Protein AF-A0A7C2LK91-F1 (afdb_monomer)

Foldseek 3Di:
DPVVVVVVVVVVVVVVVVVVVVVVVVVCVVVVVVVVPDPDPPPPPQVQFWEKEAEAEVVFQWFKDKQNHTDGTPRDIDTDGAAWIWIWTGDDLQWDIDIDIDRDGTHHYDYYYYYTQGELVNLQVVLVVCVVVVVLVSSLVSLVSSCVHHDDHDLCSLLSNLLSCLVVLVLVSNLVSLVSSCVVPVLFLLSLLSNLVSCVVVVVLVSSLVSLLSSCCQQPVCLVVLLVDDDDDPVNLVVLVVVCVVPNDLSSLSNNLSNCVVVVVSVSNSVSSNVSSVQWDDPSVDRDCHNVNTDRVRPD

pLDDT: mean 86.95, std 16.39, range [35.78, 98.75]

Radius of gyration: 37.91 Å; Cα contacts (8 Å, |Δi|>4): 448; chains: 1; bounding box: 65×63×119 Å

Structure (mmCIF, N/CA/C/O backbone):
data_AF-A0A7C2LK91-F1
#
_entry.id   AF-A0A7C2LK91-F1
#
loop_
_atom_site.group_PDB
_atom_site.id
_atom_site.type_symbol
_atom_site.label_atom_id
_atom_site.label_alt_id
_atom_site.label_comp_id
_atom_site.label_asym_id
_atom_site.label_entity_id
_atom_site.label_seq_id
_atom_site.pdbx_PDB_ins_code
_atom_site.Cartn_x
_atom_site.Cartn_y
_atom_site.Cartn_z
_atom_site.occupancy
_atom_site.B_iso_or_equiv
_atom_site.auth_seq_id
_atom_site.auth_comp_id
_atom_site.auth_asym_id
_atom_site.auth_atom_id
_atom_site.pdbx_PDB_model_num
ATOM 1 N N . MET A 1 1 ? -10.308 -50.146 -77.799 1.00 57.53 1 MET A N 1
ATOM 2 C CA . MET A 1 1 ? -9.509 -49.894 -76.572 1.00 57.53 1 MET A CA 1
ATOM 3 C C . MET A 1 1 ? -8.117 -49.264 -76.806 1.00 57.53 1 MET A C 1
ATOM 5 O O . MET A 1 1 ? -7.581 -48.675 -75.880 1.00 57.53 1 MET A O 1
ATOM 9 N N . ILE A 1 2 ? -7.531 -49.306 -78.017 1.00 53.62 2 ILE A N 1
ATOM 10 C CA . ILE A 1 2 ? -6.141 -48.847 -78.281 1.00 53.62 2 ILE A CA 1
ATOM 11 C C . ILE A 1 2 ? -6.015 -47.316 -78.503 1.00 53.62 2 ILE A C 1
ATOM 13 O O . ILE A 1 2 ? -5.003 -46.717 -78.146 1.00 53.62 2 ILE A O 1
ATOM 17 N N . LYS A 1 3 ? -7.058 -46.640 -79.013 1.00 53.25 3 LYS A N 1
ATOM 18 C CA . LYS A 1 3 ? -7.041 -45.184 -79.289 1.00 53.25 3 LYS A CA 1
ATOM 19 C C . LYS A 1 3 ? -6.924 -44.299 -78.032 1.00 53.25 3 LYS A C 1
ATOM 21 O O . LYS A 1 3 ? -6.302 -43.243 -78.110 1.00 53.25 3 LYS A O 1
ATOM 26 N N . ASN A 1 4 ? -7.461 -44.730 -76.885 1.00 56.00 4 ASN A N 1
ATOM 27 C CA . ASN A 1 4 ? -7.441 -43.934 -75.646 1.00 56.00 4 ASN A CA 1
ATOM 28 C C . ASN A 1 4 ? -6.066 -43.953 -74.954 1.00 56.00 4 ASN A C 1
ATOM 30 O O . ASN A 1 4 ? -5.572 -42.903 -74.549 1.00 56.00 4 ASN A O 1
ATOM 34 N N . LYS A 1 5 ? -5.374 -45.104 -74.960 1.00 56.16 5 LYS A N 1
ATOM 35 C CA . LYS A 1 5 ? -3.998 -45.234 -74.438 1.00 56.16 5 LYS A CA 1
ATOM 36 C C . LYS A 1 5 ? -2.991 -44.335 -75.166 1.00 56.16 5 LYS A C 1
ATOM 38 O O . LYS A 1 5 ? -2.071 -43.818 -74.542 1.00 56.16 5 LYS A O 1
ATOM 43 N N . ASN A 1 6 ? -3.164 -44.102 -76.470 1.00 58.62 6 ASN A N 1
ATOM 44 C CA . ASN A 1 6 ? -2.287 -43.201 -77.232 1.00 58.62 6 ASN A CA 1
ATOM 45 C C . ASN A 1 6 ? -2.530 -41.715 -76.927 1.00 58.62 6 ASN A C 1
ATOM 47 O O . ASN A 1 6 ? -1.597 -40.917 -77.013 1.00 58.62 6 ASN A O 1
ATOM 51 N N . LYS A 1 7 ? -3.759 -41.333 -76.560 1.00 65.38 7 LYS A N 1
ATOM 52 C CA . LYS A 1 7 ? -4.082 -39.962 -76.144 1.00 65.38 7 LYS A CA 1
ATOM 53 C C . LYS A 1 7 ? -3.525 -39.680 -74.747 1.00 65.38 7 LYS A C 1
ATOM 55 O O . LYS A 1 7 ? -2.856 -38.668 -74.569 1.00 65.38 7 LYS A O 1
ATOM 60 N N . GLU A 1 8 ? -3.691 -40.612 -73.810 1.00 62.69 8 GLU A N 1
ATOM 61 C CA . GLU A 1 8 ? -3.095 -40.536 -72.468 1.00 62.69 8 GLU A CA 1
ATOM 62 C C . GLU A 1 8 ? -1.564 -40.521 -72.515 1.00 62.69 8 GLU A C 1
ATOM 64 O O . GLU A 1 8 ? -0.949 -39.657 -71.898 1.00 62.69 8 GLU A O 1
ATOM 69 N N . ARG A 1 9 ? -0.929 -41.375 -73.332 1.00 66.50 9 ARG A N 1
ATOM 70 C CA . ARG A 1 9 ? 0.532 -41.343 -73.529 1.00 66.50 9 ARG A CA 1
ATOM 71 C C . ARG A 1 9 ? 1.030 -40.004 -74.069 1.00 66.50 9 ARG A C 1
ATOM 73 O O . ARG A 1 9 ? 2.070 -39.535 -73.626 1.00 66.50 9 ARG A O 1
ATOM 80 N N . LYS A 1 10 ? 0.296 -39.356 -74.981 1.00 67.50 10 LYS A N 1
ATOM 81 C CA . LYS A 1 10 ? 0.652 -38.018 -75.488 1.00 67.50 10 LYS A CA 1
ATOM 82 C C . LYS A 1 10 ? 0.502 -36.924 -74.426 1.00 67.50 10 LYS A C 1
ATOM 84 O O . LYS A 1 10 ? 1.293 -35.986 -74.427 1.00 67.50 10 LYS A O 1
ATOM 89 N N . VAL A 1 11 ? -0.481 -37.035 -73.531 1.00 70.25 11 VAL A N 1
ATOM 90 C CA . VAL A 1 11 ? -0.670 -36.094 -72.412 1.00 70.25 11 VAL A CA 1
ATOM 91 C C . VAL A 1 11 ? 0.422 -36.281 -71.358 1.00 70.25 11 VAL A C 1
ATOM 93 O O . VAL A 1 11 ? 1.047 -35.302 -70.964 1.00 70.25 11 VAL A O 1
ATOM 96 N N . ILE A 1 12 ? 0.725 -37.526 -70.983 1.00 72.12 12 ILE A N 1
ATOM 97 C CA . ILE A 1 12 ? 1.813 -37.862 -70.053 1.00 72.12 12 ILE A CA 1
ATOM 98 C C . ILE A 1 12 ? 3.165 -37.425 -70.629 1.00 72.12 12 ILE A C 1
ATOM 100 O O . ILE A 1 12 ? 3.972 -36.843 -69.915 1.00 72.12 12 ILE A O 1
ATOM 104 N N . PHE A 1 13 ? 3.396 -37.620 -71.930 1.00 75.00 13 PHE A N 1
ATOM 105 C CA . PHE A 1 13 ? 4.614 -37.157 -72.595 1.00 75.00 13 PHE A CA 1
ATOM 106 C C . PHE A 1 13 ? 4.739 -35.627 -72.567 1.00 75.00 13 PHE A C 1
ATOM 108 O O . PHE A 1 13 ? 5.800 -35.111 -72.239 1.00 75.00 13 PHE A O 1
ATOM 115 N N . LYS A 1 14 ? 3.654 -34.881 -72.829 1.00 73.06 14 LYS A N 1
ATOM 116 C CA . LYS A 1 14 ? 3.659 -33.412 -72.704 1.00 73.06 14 LYS A CA 1
ATOM 117 C C . LYS A 1 14 ? 3.901 -32.943 -71.266 1.00 73.06 14 LYS A C 1
ATOM 119 O O . LYS A 1 14 ? 4.621 -31.969 -71.075 1.00 73.06 14 LYS A O 1
ATOM 124 N N . LEU A 1 15 ? 3.341 -33.638 -70.273 1.00 71.56 15 LEU A N 1
ATOM 125 C CA . LEU A 1 15 ? 3.559 -33.339 -68.856 1.00 71.56 15 LEU A CA 1
ATOM 126 C C . LEU A 1 15 ? 5.017 -33.603 -68.447 1.00 71.56 15 LEU A C 1
ATOM 128 O O . LEU A 1 15 ? 5.627 -32.770 -67.789 1.00 71.56 15 LEU A O 1
ATOM 132 N N . LEU A 1 16 ? 5.599 -34.721 -68.890 1.00 74.44 16 LEU A N 1
ATOM 133 C CA . LEU A 1 16 ? 7.003 -35.059 -68.636 1.00 74.44 16 LEU A CA 1
ATOM 134 C C . LEU A 1 16 ? 7.959 -34.064 -69.296 1.00 74.44 16 LEU A C 1
ATOM 136 O O . LEU A 1 16 ? 8.918 -33.639 -68.664 1.00 74.44 16 LEU A O 1
ATOM 140 N N . VAL A 1 17 ? 7.670 -33.637 -70.528 1.00 73.81 17 VAL A N 1
ATOM 141 C CA . VAL A 1 17 ? 8.441 -32.588 -71.211 1.00 73.81 17 VAL A CA 1
ATOM 142 C C . VAL A 1 17 ? 8.345 -31.263 -70.447 1.00 73.81 17 VAL A C 1
ATOM 144 O O . VAL A 1 17 ? 9.356 -30.600 -70.248 1.00 73.81 17 VAL A O 1
ATOM 147 N N . PHE A 1 18 ? 7.162 -30.895 -69.950 1.00 71.94 18 PHE A N 1
ATOM 148 C CA . PHE A 1 18 ? 6.973 -29.679 -69.155 1.00 71.94 18 PHE A CA 1
ATOM 149 C C . PHE A 1 18 ? 7.737 -29.715 -67.819 1.00 71.94 18 PHE A C 1
ATOM 151 O O . PHE A 1 18 ? 8.438 -28.762 -67.484 1.00 71.94 18 PHE A O 1
ATOM 158 N N . VAL A 1 19 ? 7.678 -30.834 -67.090 1.00 73.50 19 VAL A N 1
ATOM 159 C CA . VAL A 1 19 ? 8.447 -31.035 -65.849 1.00 73.50 19 VAL A CA 1
ATOM 160 C C . VAL A 1 19 ? 9.953 -31.026 -66.125 1.00 73.50 19 VAL A C 1
ATOM 162 O O . VAL A 1 19 ? 10.707 -30.443 -65.352 1.00 73.50 19 VAL A O 1
ATOM 165 N N . PHE A 1 20 ? 10.393 -31.592 -67.251 1.00 78.25 20 PHE A N 1
ATOM 166 C CA . PHE A 1 20 ? 11.791 -31.568 -67.681 1.00 78.25 20 PHE A CA 1
ATOM 167 C C . PHE A 1 20 ? 12.291 -30.140 -67.954 1.00 78.25 20 PHE A C 1
ATOM 169 O O . PHE A 1 20 ? 13.386 -29.789 -67.523 1.00 78.25 20 PHE A O 1
ATOM 176 N N . PHE A 1 21 ? 11.475 -29.276 -68.570 1.00 72.19 21 PHE A N 1
ATOM 177 C CA . PHE A 1 21 ? 11.818 -27.859 -68.749 1.00 72.19 21 PHE A CA 1
ATOM 178 C C . PHE A 1 21 ? 11.860 -27.077 -67.428 1.00 72.19 21 PHE A C 1
ATOM 180 O O . PHE A 1 21 ? 12.731 -26.225 -67.270 1.00 72.19 21 PHE A O 1
ATOM 187 N N . ILE A 1 22 ? 10.987 -27.386 -66.461 1.00 71.75 22 ILE A N 1
ATOM 188 C CA . ILE A 1 22 ? 11.041 -26.794 -65.112 1.00 71.75 22 ILE A CA 1
ATOM 189 C C . ILE A 1 22 ? 12.315 -27.233 -64.383 1.00 71.75 22 ILE A C 1
ATOM 191 O O . ILE A 1 22 ? 12.997 -26.402 -63.790 1.00 71.75 22 ILE A O 1
ATOM 195 N N . LEU A 1 23 ? 12.677 -28.515 -64.466 1.00 70.56 23 LEU A N 1
ATOM 196 C CA . LEU A 1 23 ? 13.908 -29.038 -63.871 1.00 70.56 23 LEU A CA 1
ATOM 197 C C . LEU A 1 23 ? 15.152 -28.421 -64.512 1.00 70.56 23 LEU A C 1
ATOM 199 O O . LEU A 1 23 ? 16.053 -28.011 -63.790 1.00 70.56 23 LEU A O 1
ATOM 203 N N . ILE A 1 24 ? 15.184 -28.272 -65.840 1.00 68.31 24 ILE A N 1
ATOM 204 C CA . ILE A 1 24 ? 16.270 -27.565 -66.533 1.00 68.31 24 ILE A CA 1
ATOM 205 C C . ILE A 1 24 ? 16.318 -26.097 -66.115 1.00 68.31 24 ILE A C 1
ATOM 207 O O . ILE A 1 24 ? 17.406 -25.580 -65.901 1.00 68.31 24 ILE A O 1
ATOM 211 N N . TYR A 1 25 ? 15.178 -25.422 -65.967 1.00 68.44 25 TYR A N 1
ATOM 212 C CA . TYR A 1 25 ? 15.134 -24.036 -65.499 1.00 68.44 25 TYR A CA 1
ATOM 213 C C . TYR A 1 25 ? 15.680 -23.898 -64.068 1.00 68.44 25 TYR A C 1
ATOM 215 O O . TYR A 1 25 ? 16.497 -23.017 -63.809 1.00 68.44 25 TYR A O 1
ATOM 223 N N . PHE A 1 26 ? 15.313 -24.808 -63.160 1.00 64.00 26 PHE A N 1
ATOM 224 C CA . PHE A 1 26 ? 15.843 -24.840 -61.794 1.00 64.00 26 PHE A CA 1
ATOM 225 C C . PHE A 1 26 ? 17.333 -25.184 -61.753 1.00 64.00 26 PHE A C 1
ATOM 227 O O . PHE A 1 26 ? 18.084 -24.494 -61.073 1.00 64.00 26 PHE A O 1
ATOM 234 N N . ILE A 1 27 ? 17.787 -26.186 -62.512 1.00 66.81 27 ILE A N 1
ATOM 235 C CA . ILE A 1 27 ? 19.212 -26.531 -62.612 1.00 66.81 27 ILE A CA 1
ATOM 236 C C . ILE A 1 27 ? 19.983 -25.365 -63.225 1.00 66.81 27 ILE A C 1
ATOM 238 O O . ILE A 1 27 ? 21.048 -25.027 -62.729 1.00 66.81 27 ILE A O 1
ATOM 242 N N . LYS A 1 28 ? 19.443 -24.691 -64.247 1.00 60.50 28 LYS A N 1
ATOM 243 C CA . LYS A 1 28 ? 20.087 -23.521 -64.840 1.00 60.50 28 LYS A CA 1
ATOM 244 C C . LYS A 1 28 ? 20.163 -22.375 -63.840 1.00 60.50 28 LYS A C 1
ATOM 246 O O . LYS A 1 28 ? 21.226 -21.796 -63.763 1.00 60.50 28 LYS A O 1
ATOM 251 N N . ASN A 1 29 ? 19.131 -22.101 -63.036 1.00 55.12 29 ASN A N 1
ATOM 252 C CA . ASN A 1 29 ? 19.181 -21.078 -61.979 1.00 55.12 29 ASN A CA 1
ATOM 253 C C . ASN A 1 29 ? 20.144 -21.436 -60.833 1.00 55.12 29 ASN A C 1
ATOM 255 O O . ASN A 1 29 ? 20.839 -20.552 -60.347 1.00 55.12 29 ASN A O 1
ATOM 259 N N . VAL A 1 30 ? 20.229 -22.710 -60.436 1.00 62.22 30 VAL A N 1
ATOM 260 C CA . VAL A 1 30 ? 21.167 -23.196 -59.402 1.00 62.22 30 VAL A CA 1
ATOM 261 C C . VAL A 1 30 ? 22.614 -23.227 -59.917 1.00 62.22 30 VAL A C 1
ATOM 263 O O . VAL A 1 30 ? 23.555 -22.941 -59.184 1.00 62.22 30 VAL A O 1
ATOM 266 N N . VAL A 1 31 ? 22.820 -23.539 -61.198 1.00 49.22 31 VAL A N 1
ATOM 267 C CA . VAL A 1 31 ? 24.140 -23.491 -61.844 1.00 49.22 31 VAL A CA 1
ATOM 268 C C . VAL A 1 31 ? 24.531 -22.045 -62.172 1.00 49.22 31 VAL A C 1
ATOM 270 O O . VAL A 1 31 ? 25.691 -21.701 -61.990 1.00 49.22 31 VAL A O 1
ATOM 273 N N . TYR A 1 32 ? 23.593 -21.161 -62.539 1.00 43.19 32 TYR A N 1
ATOM 274 C CA . TYR A 1 32 ? 23.849 -19.717 -62.675 1.00 43.19 32 TYR A CA 1
ATOM 275 C C . TYR A 1 32 ? 24.194 -19.085 -61.324 1.00 43.19 32 TYR A C 1
ATOM 277 O O . TYR A 1 32 ? 25.085 -18.246 -61.271 1.00 43.19 32 TYR A O 1
ATOM 285 N N . SER A 1 33 ? 23.563 -19.511 -60.221 1.00 45.50 33 SER A N 1
ATOM 286 C CA . SER A 1 33 ? 23.971 -19.057 -58.884 1.00 45.50 33 SER A CA 1
ATOM 287 C C . SER A 1 33 ? 25.351 -19.577 -58.473 1.00 45.50 33 SER A C 1
ATOM 289 O O . SER A 1 33 ? 25.995 -18.954 -57.638 1.00 45.50 33 SER A O 1
ATOM 291 N N . ASN A 1 34 ? 25.821 -20.679 -59.073 1.00 47.12 34 ASN A N 1
ATOM 292 C CA . ASN A 1 34 ? 27.120 -21.285 -58.767 1.00 47.12 34 ASN A CA 1
ATOM 293 C C . ASN A 1 34 ? 28.246 -20.924 -59.758 1.00 47.12 34 ASN A C 1
ATOM 295 O O . ASN A 1 34 ? 29.402 -21.139 -59.420 1.00 47.12 34 ASN A O 1
ATOM 299 N N . GLN A 1 35 ? 27.949 -20.366 -60.939 1.00 40.88 35 GLN A N 1
ATOM 300 C CA . GLN A 1 35 ? 28.951 -19.924 -61.931 1.00 40.88 35 GLN A CA 1
ATOM 301 C C . GLN A 1 35 ? 29.132 -18.401 -62.016 1.00 40.88 35 GLN A C 1
ATOM 303 O O . GLN A 1 35 ? 30.015 -17.938 -62.726 1.00 40.88 35 GLN A O 1
ATOM 308 N N . VAL A 1 36 ? 28.360 -17.608 -61.268 1.00 42.06 36 VAL A N 1
ATOM 309 C CA . VAL A 1 36 ? 28.641 -16.165 -61.099 1.00 42.06 36 VAL A CA 1
ATOM 310 C C . VAL A 1 36 ? 29.754 -15.914 -60.058 1.00 42.06 36 VAL A C 1
ATOM 312 O O . VAL A 1 36 ? 30.175 -14.782 -59.847 1.00 42.06 36 VAL A O 1
ATOM 315 N N . ASN A 1 37 ? 30.319 -16.971 -59.471 1.00 46.16 37 ASN A N 1
ATOM 316 C CA . ASN A 1 37 ? 31.492 -16.891 -58.606 1.00 46.16 37 ASN A CA 1
ATOM 317 C C . ASN A 1 37 ? 32.760 -17.267 -59.383 1.00 46.16 37 ASN A C 1
ATOM 319 O O . ASN A 1 37 ? 33.210 -18.395 -59.232 1.00 46.16 37 ASN A O 1
ATOM 323 N N . GLU A 1 38 ? 33.324 -16.358 -60.190 1.00 48.91 38 GLU A N 1
ATOM 324 C CA . GLU A 1 38 ? 34.793 -16.335 -60.384 1.00 48.91 38 GLU A CA 1
ATOM 325 C C . GLU A 1 38 ? 35.391 -15.081 -61.046 1.00 48.91 38 GLU A C 1
ATOM 327 O O . GLU A 1 38 ? 36.589 -14.875 -60.909 1.00 48.91 38 GLU A O 1
ATOM 332 N N . GLU A 1 39 ? 34.627 -14.151 -61.626 1.00 42.84 39 GLU A N 1
ATOM 333 C CA . GLU A 1 39 ? 35.208 -12.879 -62.100 1.00 42.84 39 GLU A CA 1
ATOM 334 C C . GLU A 1 39 ? 34.344 -11.682 -61.703 1.00 42.84 39 GLU A C 1
ATOM 336 O O . GLU A 1 39 ? 33.467 -11.241 -62.440 1.00 42.84 39 GLU A O 1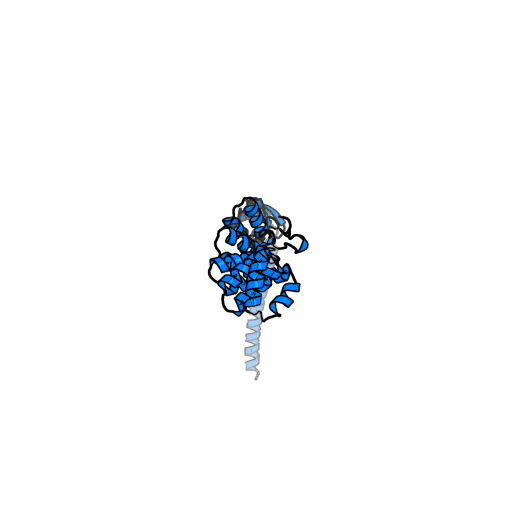
ATOM 341 N N . ASN A 1 40 ? 34.566 -11.226 -60.467 1.00 35.78 40 ASN A N 1
ATOM 342 C CA . ASN A 1 40 ? 34.551 -9.835 -59.999 1.00 35.78 40 ASN A CA 1
ATOM 343 C C . ASN A 1 40 ? 34.664 -9.870 -58.469 1.00 35.78 40 ASN A C 1
ATOM 345 O O . ASN A 1 40 ? 33.666 -9.824 -57.752 1.00 35.78 40 ASN A O 1
ATOM 349 N N . GLN A 1 41 ? 35.894 -9.941 -57.953 1.00 39.91 41 GLN A N 1
ATOM 350 C CA . GLN A 1 41 ? 36.176 -9.473 -56.595 1.00 39.91 41 GLN A CA 1
ATOM 351 C C . GLN A 1 41 ? 36.080 -7.938 -56.583 1.00 39.91 41 GLN A C 1
ATOM 353 O O . GLN A 1 41 ? 37.074 -7.235 -56.436 1.00 39.91 41 GLN A O 1
ATOM 358 N N . GLU A 1 42 ? 34.870 -7.401 -56.745 1.00 41.78 42 GLU A N 1
ATOM 359 C CA . GLU A 1 42 ? 34.542 -6.181 -56.022 1.00 41.78 42 GLU A CA 1
ATOM 360 C C . GLU A 1 42 ? 34.273 -6.625 -54.591 1.00 41.78 42 GLU A C 1
ATOM 362 O O . GLU A 1 42 ? 33.260 -7.257 -54.300 1.00 41.78 42 GLU A O 1
ATOM 367 N N . ASP A 1 43 ? 35.251 -6.357 -53.733 1.00 40.72 43 ASP A N 1
ATOM 368 C CA . ASP A 1 43 ? 35.168 -6.385 -52.280 1.00 40.72 43 ASP A CA 1
ATOM 369 C C . ASP A 1 43 ? 33.756 -5.971 -51.824 1.00 40.72 43 ASP A C 1
ATOM 371 O O . ASP A 1 43 ? 33.407 -4.783 -51.816 1.00 40.72 43 ASP A O 1
ATOM 375 N N . TYR A 1 44 ? 32.899 -6.960 -51.526 1.00 44.44 44 TYR A N 1
ATOM 376 C CA . TYR A 1 44 ? 31.556 -6.734 -51.001 1.00 44.44 44 TYR A CA 1
ATOM 377 C C . TYR A 1 44 ? 31.737 -6.293 -49.558 1.00 44.44 44 TYR A C 1
ATOM 379 O O . TYR A 1 44 ? 31.638 -7.063 -48.608 1.00 44.44 44 TYR A O 1
ATOM 387 N N . ASN A 1 45 ? 32.113 -5.030 -49.433 1.00 46.53 45 ASN A N 1
ATOM 388 C CA . ASN A 1 45 ? 32.458 -4.372 -48.201 1.00 46.53 45 ASN A CA 1
ATOM 389 C C . ASN A 1 45 ? 31.195 -4.409 -47.327 1.00 46.53 45 ASN A C 1
ATOM 391 O O . ASN A 1 45 ? 30.270 -3.618 -47.530 1.00 46.53 45 ASN A O 1
ATOM 395 N N . ASP A 1 46 ? 31.124 -5.361 -46.391 1.00 49.56 46 ASP A N 1
ATOM 396 C CA . ASP A 1 46 ? 30.000 -5.596 -45.464 1.00 49.56 46 ASP A CA 1
ATOM 397 C C . ASP A 1 46 ? 29.638 -4.322 -44.659 1.00 49.56 46 ASP A C 1
ATOM 399 O O . ASP A 1 46 ? 28.533 -4.164 -44.137 1.00 49.56 46 ASP A O 1
ATOM 403 N N . ASN A 1 47 ? 30.530 -3.327 -44.659 1.00 50.34 47 ASN A N 1
ATOM 404 C CA . ASN A 1 47 ? 30.294 -1.981 -44.145 1.00 50.34 47 ASN A CA 1
ATOM 405 C C . ASN A 1 47 ? 29.326 -1.117 -44.986 1.00 50.34 47 ASN A C 1
ATOM 407 O O . ASN A 1 47 ? 28.836 -0.107 -44.488 1.00 50.34 47 ASN A O 1
ATOM 411 N N . LYS A 1 48 ? 29.001 -1.457 -46.245 1.00 58.72 48 LYS A N 1
ATOM 412 C CA . LYS A 1 48 ? 28.242 -0.559 -47.152 1.00 58.72 48 LYS A CA 1
ATOM 413 C C . LYS A 1 48 ? 26.717 -0.753 -47.136 1.00 58.72 48 LYS A C 1
ATOM 415 O O . LYS A 1 48 ? 25.993 0.012 -47.783 1.00 58.72 48 LYS A O 1
ATOM 420 N N . LEU A 1 49 ? 26.215 -1.750 -46.402 1.00 82.75 49 LEU A N 1
ATOM 421 C CA . LEU A 1 49 ? 24.786 -2.091 -46.331 1.00 82.75 49 LEU A CA 1
ATOM 422 C C . LEU A 1 49 ? 24.212 -2.105 -44.909 1.00 82.75 49 LEU A C 1
ATOM 424 O O . LEU A 1 49 ? 23.101 -2.591 -44.721 1.00 82.75 49 LEU A O 1
ATOM 428 N N . LYS A 1 50 ? 24.907 -1.553 -43.909 1.00 91.94 50 LYS A N 1
ATOM 429 C CA . LYS A 1 50 ? 24.372 -1.499 -42.543 1.00 91.94 50 LYS A CA 1
ATOM 430 C C . LYS A 1 50 ? 23.116 -0.616 -42.457 1.00 91.94 50 LYS A C 1
ATOM 432 O O . LYS A 1 50 ? 22.944 0.351 -43.207 1.00 91.94 50 LYS A O 1
ATOM 437 N N . ALA A 1 51 ? 22.213 -0.983 -41.558 1.00 95.81 51 ALA A N 1
ATOM 438 C CA . ALA A 1 51 ? 21.132 -0.133 -41.079 1.00 95.81 51 ALA A CA 1
ATOM 439 C C . ALA A 1 51 ? 21.600 0.620 -39.827 1.00 95.81 51 ALA A C 1
ATOM 441 O O . ALA A 1 51 ? 22.505 0.171 -39.128 1.00 95.81 51 ALA A O 1
ATOM 442 N N . VAL A 1 52 ? 20.971 1.751 -39.519 1.00 97.56 52 VAL A N 1
ATOM 443 C CA . VAL A 1 52 ? 21.269 2.543 -38.321 1.00 97.56 52 VAL A CA 1
ATOM 444 C C . VAL A 1 52 ? 20.155 2.347 -37.302 1.00 97.56 52 VAL A C 1
ATOM 446 O O . VAL A 1 52 ? 18.987 2.599 -37.592 1.00 97.56 52 VAL A O 1
ATOM 449 N N . LEU A 1 53 ? 20.515 1.939 -36.093 1.00 98.19 53 LEU A N 1
ATOM 450 C CA . LEU A 1 53 ? 19.624 1.816 -34.948 1.00 98.19 53 LEU A CA 1
ATOM 451 C C . LEU A 1 53 ? 19.910 2.951 -33.964 1.00 98.19 53 LEU A C 1
ATOM 453 O O . LEU A 1 53 ? 21.040 3.108 -33.505 1.00 98.19 53 LEU A O 1
ATOM 457 N N . ILE A 1 54 ? 18.886 3.736 -33.638 1.00 98.56 54 ILE A N 1
ATOM 458 C CA . ILE A 1 54 ? 18.940 4.794 -32.631 1.00 98.56 54 ILE A CA 1
ATOM 459 C C . ILE A 1 54 ? 17.939 4.468 -31.531 1.00 98.56 54 ILE A C 1
ATOM 461 O O . ILE A 1 54 ? 16.751 4.294 -31.808 1.00 98.56 54 ILE A O 1
ATOM 465 N N . ILE A 1 55 ? 18.409 4.400 -30.290 1.00 98.62 55 ILE A N 1
ATOM 466 C CA . ILE A 1 55 ? 17.566 4.101 -29.133 1.00 98.62 55 ILE A CA 1
ATOM 467 C C . ILE A 1 55 ? 17.826 5.126 -28.036 1.00 98.62 55 ILE A C 1
ATOM 469 O O . ILE A 1 55 ? 18.943 5.232 -27.529 1.00 98.62 55 ILE A O 1
ATOM 473 N N . ASN A 1 56 ? 16.770 5.821 -27.626 1.00 98.50 56 ASN A N 1
ATOM 474 C CA . ASN A 1 56 ? 16.741 6.631 -26.415 1.00 98.50 56 ASN A CA 1
ATOM 475 C C . ASN A 1 56 ? 15.832 5.965 -25.388 1.00 98.50 56 ASN A C 1
ATOM 477 O O . ASN A 1 56 ? 14.830 5.343 -25.747 1.00 98.50 56 ASN A O 1
ATOM 481 N N . THR A 1 57 ? 16.155 6.113 -24.105 1.00 98.56 57 THR A N 1
ATOM 482 C CA . THR A 1 57 ? 15.327 5.551 -23.036 1.00 98.56 57 THR A CA 1
ATOM 483 C C . THR A 1 57 ? 15.117 6.502 -21.870 1.00 98.56 57 THR A C 1
ATOM 485 O O . THR A 1 57 ? 15.938 7.379 -21.597 1.00 98.56 57 THR A O 1
ATOM 488 N N . VAL A 1 58 ? 14.035 6.248 -21.136 1.00 97.38 58 VAL A N 1
ATOM 489 C CA . VAL A 1 58 ? 13.800 6.744 -19.779 1.00 97.38 58 VAL A CA 1
ATOM 490 C C . VAL A 1 58 ? 13.598 5.528 -18.859 1.00 97.38 58 VAL A C 1
ATOM 492 O O . VAL A 1 58 ? 12.616 4.805 -19.051 1.00 97.38 58 VAL A O 1
ATOM 495 N N . PRO A 1 59 ? 14.481 5.280 -17.870 1.00 97.12 59 PRO A N 1
ATOM 496 C CA . PRO A 1 59 ? 15.704 6.031 -17.548 1.00 97.12 59 PRO A CA 1
ATOM 497 C C . PRO A 1 59 ? 16.761 5.959 -18.664 1.00 97.12 59 PRO A C 1
ATOM 499 O O . PRO A 1 59 ? 16.729 5.057 -19.499 1.00 97.12 59 PRO A O 1
ATOM 502 N N . SER A 1 60 ? 17.696 6.910 -18.694 1.00 97.31 60 SER A N 1
ATOM 503 C CA . SER A 1 60 ? 18.854 6.860 -19.598 1.00 97.31 60 SER A CA 1
ATOM 504 C C . SER A 1 60 ? 19.870 5.805 -19.140 1.00 97.31 60 SER A C 1
ATOM 506 O O . SER A 1 60 ? 19.723 5.214 -18.071 1.00 97.31 60 SER A O 1
ATOM 508 N N . ASN A 1 61 ? 20.913 5.568 -19.941 1.00 97.94 61 ASN A N 1
ATOM 509 C CA . ASN A 1 61 ? 21.990 4.624 -19.639 1.00 97.94 61 ASN A CA 1
ATOM 510 C C . ASN A 1 61 ? 21.533 3.155 -19.524 1.00 97.94 61 ASN A C 1
ATOM 512 O O . ASN A 1 61 ? 22.115 2.372 -18.777 1.00 97.94 61 ASN A O 1
ATOM 516 N N . CYS A 1 62 ? 20.497 2.767 -20.271 1.00 98.38 62 CYS A N 1
ATOM 517 C CA . CYS A 1 62 ? 20.046 1.379 -20.359 1.00 98.38 62 CYS A CA 1
ATOM 518 C C . CYS A 1 62 ? 20.960 0.572 -21.277 1.00 98.38 62 CYS A C 1
ATOM 520 O O . CYS A 1 62 ? 21.277 1.020 -22.376 1.00 98.38 62 CYS A O 1
ATOM 522 N N . SER A 1 63 ? 21.319 -0.640 -20.869 1.00 98.69 63 SER A N 1
ATOM 523 C CA . SER A 1 63 ? 22.039 -1.598 -21.700 1.00 98.69 63 SER A CA 1
ATOM 524 C C . SER A 1 63 ? 21.167 -2.084 -22.856 1.00 98.69 63 SER A C 1
ATOM 526 O O . SER A 1 63 ? 20.038 -2.542 -22.656 1.00 98.69 63 SER A O 1
ATOM 528 N N . VAL A 1 64 ? 21.715 -2.026 -24.066 1.00 98.62 64 VAL A N 1
ATOM 529 C CA . VAL A 1 64 ? 21.084 -2.501 -25.297 1.00 98.62 64 VAL A CA 1
ATOM 530 C C . VAL A 1 64 ? 21.815 -3.735 -25.802 1.00 98.62 64 VAL A C 1
ATOM 532 O O . VAL A 1 64 ? 23.044 -3.766 -25.901 1.00 98.62 64 VAL A O 1
ATOM 535 N N . TYR A 1 65 ? 21.034 -4.746 -26.159 1.00 98.56 65 TYR A N 1
ATOM 536 C CA . TYR A 1 65 ? 21.506 -5.983 -26.754 1.00 98.56 65 TYR A CA 1
ATOM 537 C C . TYR A 1 65 ? 20.828 -6.186 -28.105 1.00 98.56 65 TYR A C 1
ATOM 539 O O . TYR A 1 65 ? 19.627 -5.945 -28.222 1.00 98.56 65 TYR A O 1
ATOM 547 N N . VAL A 1 66 ? 21.576 -6.671 -29.091 1.00 98.31 66 VAL A N 1
ATOM 548 C CA . VAL A 1 66 ? 21.061 -7.147 -30.381 1.00 98.31 66 VAL A CA 1
ATOM 549 C C . VAL A 1 66 ? 21.437 -8.613 -30.496 1.00 98.31 66 VAL A C 1
ATOM 551 O O . VAL A 1 66 ? 22.605 -8.960 -30.355 1.00 98.31 66 VAL A O 1
ATOM 554 N N . ASP A 1 67 ? 20.438 -9.476 -30.662 1.00 97.19 67 ASP A N 1
ATOM 555 C CA . ASP A 1 67 ? 20.608 -10.932 -30.740 1.00 97.19 67 ASP A CA 1
ATOM 556 C C . ASP A 1 67 ? 21.419 -11.492 -29.562 1.00 97.19 67 ASP A C 1
ATOM 558 O O . ASP A 1 67 ? 22.324 -12.308 -29.706 1.00 97.19 67 ASP A O 1
ATOM 562 N N . ASN A 1 68 ? 21.075 -11.011 -28.363 1.00 96.56 68 ASN A N 1
ATOM 563 C CA . ASN A 1 68 ? 21.719 -11.313 -27.080 1.00 96.56 68 ASN A CA 1
ATOM 564 C C . ASN A 1 68 ? 23.166 -10.812 -26.921 1.00 96.56 68 ASN A C 1
ATOM 566 O O . ASN A 1 68 ? 23.738 -10.985 -25.844 1.00 96.56 68 ASN A O 1
ATOM 570 N N . VAL A 1 69 ? 23.735 -10.128 -27.914 1.00 97.75 69 VAL A N 1
ATOM 571 C CA . VAL A 1 69 ? 25.053 -9.489 -27.822 1.00 97.75 69 VAL A CA 1
ATOM 572 C C . VAL A 1 69 ? 24.890 -8.060 -27.323 1.00 97.75 69 VAL A C 1
ATOM 574 O O . VAL A 1 69 ? 24.106 -7.293 -27.872 1.00 97.75 69 VAL A O 1
ATOM 577 N N . PHE A 1 70 ? 25.615 -7.692 -26.268 1.00 98.19 70 PHE A N 1
ATOM 578 C CA . PHE A 1 70 ? 25.635 -6.322 -25.754 1.00 98.19 70 PHE A CA 1
ATOM 579 C C . PHE A 1 70 ? 26.335 -5.389 -26.748 1.00 98.19 70 PHE A C 1
ATOM 581 O O . PHE A 1 70 ? 27.468 -5.662 -27.140 1.00 98.19 70 PHE A O 1
ATOM 588 N N . ILE A 1 71 ? 25.679 -4.290 -27.128 1.00 97.88 71 ILE A N 1
ATOM 589 C CA . ILE A 1 71 ? 26.204 -3.346 -28.131 1.00 97.88 71 ILE A CA 1
ATOM 590 C C . ILE A 1 71 ? 26.434 -1.927 -27.595 1.00 97.88 71 ILE A C 1
ATOM 592 O O . ILE A 1 71 ? 26.978 -1.089 -28.309 1.00 97.88 71 ILE A O 1
ATOM 596 N N . GLY A 1 72 ? 26.030 -1.641 -26.355 1.00 98.38 72 GLY A N 1
ATOM 597 C CA . GLY A 1 72 ? 26.239 -0.345 -25.709 1.00 98.38 72 GLY A CA 1
ATOM 598 C C . GLY A 1 72 ? 25.060 0.098 -24.849 1.00 98.38 72 GLY A C 1
ATOM 599 O O . GLY A 1 72 ? 24.120 -0.665 -24.614 1.00 98.38 72 GLY A O 1
ATOM 600 N N . ASN A 1 73 ? 25.104 1.350 -24.394 1.00 98.56 73 ASN A N 1
ATOM 601 C CA . ASN A 1 73 ? 24.081 1.940 -23.534 1.00 98.56 73 ASN A CA 1
ATOM 602 C C . ASN A 1 73 ? 23.341 3.078 -24.242 1.00 98.56 73 ASN A C 1
ATOM 604 O O . ASN A 1 73 ? 23.878 3.709 -25.149 1.00 98.56 73 ASN A O 1
ATOM 608 N N . THR A 1 74 ? 22.109 3.353 -23.820 1.00 98.12 74 THR A N 1
ATOM 609 C CA . THR A 1 74 ? 21.319 4.479 -24.327 1.00 98.12 74 THR A CA 1
ATOM 610 C C . THR A 1 74 ? 21.742 5.828 -23.717 1.00 98.12 74 THR A C 1
ATOM 612 O O . THR A 1 74 ? 22.101 5.878 -22.539 1.00 98.12 74 THR A O 1
ATOM 615 N N . PRO A 1 75 ? 21.618 6.958 -24.440 1.00 98.38 75 PRO A N 1
ATOM 616 C CA . PRO A 1 75 ? 21.289 7.074 -25.862 1.00 98.38 75 PRO A CA 1
ATOM 617 C C . PRO A 1 75 ? 22.294 6.344 -26.755 1.00 98.38 75 PRO A C 1
ATOM 619 O O . PRO A 1 75 ? 23.498 6.538 -26.630 1.00 98.38 75 PRO A O 1
ATOM 622 N N . LEU A 1 76 ? 21.789 5.502 -27.654 1.00 98.38 76 LEU A N 1
ATOM 623 C CA . LEU A 1 76 ? 22.600 4.650 -28.514 1.00 98.38 76 LEU A CA 1
ATOM 624 C C . LEU A 1 76 ? 22.367 5.028 -29.970 1.00 98.38 76 LEU A C 1
ATOM 626 O O . LEU A 1 76 ? 21.221 5.161 -30.393 1.00 98.38 76 LEU A O 1
ATOM 630 N N . ARG A 1 77 ? 23.448 5.118 -30.745 1.00 98.31 77 ARG A N 1
ATOM 631 C CA . ARG A 1 77 ? 23.427 5.083 -32.209 1.00 98.31 77 ARG A CA 1
ATOM 632 C C . ARG A 1 77 ? 24.415 4.017 -32.662 1.00 98.31 77 ARG A C 1
ATOM 634 O O . ARG A 1 77 ? 25.614 4.195 -32.481 1.00 98.31 77 ARG A O 1
ATOM 641 N N . ALA A 1 78 ? 23.912 2.934 -33.237 1.00 97.06 78 ALA A N 1
ATOM 642 C CA . ALA A 1 78 ? 24.714 1.796 -33.671 1.00 97.0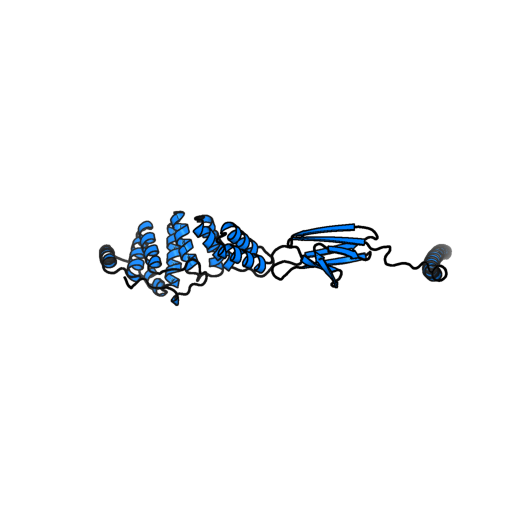6 78 ALA A CA 1
ATOM 643 C C . ALA A 1 78 ? 24.367 1.394 -35.105 1.00 97.06 78 ALA A C 1
ATOM 645 O O . ALA A 1 78 ? 23.252 1.621 -35.576 1.00 97.06 78 ALA A O 1
ATOM 646 N N . GLU A 1 79 ? 25.326 0.788 -35.792 1.00 96.56 79 GLU A N 1
ATOM 647 C CA . GLU A 1 79 ? 25.101 0.145 -37.081 1.00 96.56 79 GLU A CA 1
ATOM 648 C C . GLU A 1 79 ? 24.800 -1.340 -36.868 1.00 96.56 79 GLU A C 1
ATOM 650 O O . GLU A 1 79 ? 25.479 -2.012 -36.095 1.00 96.56 79 GLU A O 1
ATOM 655 N N . ILE A 1 80 ? 23.772 -1.849 -37.543 1.00 95.56 80 ILE A N 1
ATOM 656 C CA . ILE A 1 80 ? 23.359 -3.256 -37.492 1.00 95.56 80 ILE A CA 1
ATOM 657 C C . ILE A 1 80 ? 23.249 -3.822 -38.909 1.00 95.56 80 ILE A C 1
ATOM 659 O O . ILE A 1 80 ? 23.012 -3.086 -39.871 1.00 95.56 80 ILE A O 1
ATOM 663 N N . SER A 1 81 ? 23.442 -5.129 -39.065 1.00 95.12 81 SER A N 1
ATOM 664 C CA . SER A 1 81 ? 23.244 -5.799 -40.354 1.00 95.12 81 SER A CA 1
ATOM 665 C C . SER A 1 81 ? 21.782 -5.711 -40.821 1.00 95.12 81 SER A C 1
ATOM 667 O O . SER A 1 81 ? 20.875 -5.578 -40.003 1.00 95.12 81 SER A O 1
ATOM 669 N N . PRO A 1 82 ? 21.507 -5.789 -42.131 1.00 95.25 82 PRO A N 1
ATOM 670 C CA . PRO A 1 82 ? 20.166 -6.103 -42.607 1.00 95.25 82 PRO A CA 1
ATOM 671 C C . PRO A 1 82 ? 19.750 -7.502 -42.149 1.00 95.25 82 PRO A C 1
ATOM 673 O O . PRO A 1 82 ? 20.572 -8.415 -42.116 1.00 95.25 82 PRO A O 1
ATOM 676 N N . GLY A 1 83 ? 18.466 -7.686 -41.860 1.00 95.31 83 GLY A N 1
ATOM 677 C CA . GLY A 1 83 ? 17.928 -8.968 -41.416 1.00 95.31 83 GLY A CA 1
ATOM 678 C C . GLY A 1 83 ? 17.031 -8.854 -40.192 1.00 95.31 83 GLY A C 1
ATOM 679 O O . GLY A 1 83 ? 16.618 -7.767 -39.788 1.00 95.31 83 GLY A O 1
ATOM 680 N N . GLN A 1 84 ? 16.671 -10.005 -39.633 1.00 97.44 84 GLN A N 1
ATOM 681 C CA . GLN A 1 84 ? 15.852 -10.075 -38.428 1.00 97.44 84 GLN A CA 1
ATOM 682 C C . GLN A 1 84 ? 16.737 -9.950 -37.193 1.00 97.44 84 GLN A C 1
ATOM 684 O O . GLN A 1 84 ? 17.714 -10.679 -37.068 1.00 97.44 84 GLN A O 1
ATOM 689 N N . HIS A 1 85 ? 16.346 -9.069 -36.280 1.00 97.75 85 HIS A N 1
ATOM 690 C CA . HIS A 1 85 ? 17.045 -8.813 -35.032 1.00 97.75 85 HIS A CA 1
ATOM 691 C C . HIS A 1 85 ? 16.069 -8.809 -33.857 1.00 97.75 85 HIS A C 1
ATOM 693 O O . HIS A 1 85 ? 14.964 -8.258 -33.944 1.00 97.75 85 HIS A O 1
ATOM 699 N N . LEU A 1 86 ? 16.492 -9.388 -32.734 1.00 98.25 86 LEU A N 1
ATOM 700 C CA . LEU A 1 86 ? 15.840 -9.212 -31.441 1.00 98.25 86 LEU A CA 1
ATOM 701 C C . LEU A 1 86 ? 16.642 -8.211 -30.614 1.00 98.25 86 LEU A C 1
ATOM 703 O O . LEU A 1 86 ? 17.738 -8.506 -30.140 1.00 98.25 86 LEU A O 1
ATOM 707 N N . ILE A 1 87 ? 16.066 -7.033 -30.414 1.00 98.62 87 ILE A N 1
ATOM 708 C CA . ILE A 1 87 ? 16.645 -5.994 -29.571 1.00 98.62 87 ILE A CA 1
ATOM 709 C C . ILE A 1 87 ? 16.084 -6.160 -28.162 1.00 98.62 87 ILE A C 1
ATOM 711 O O . ILE A 1 87 ? 14.868 -6.234 -27.984 1.00 98.62 87 ILE A O 1
ATOM 715 N N . ARG A 1 88 ? 16.958 -6.174 -27.156 1.00 98.62 88 ARG A N 1
ATOM 716 C CA . ARG A 1 88 ? 16.578 -6.120 -25.740 1.00 98.62 88 ARG A CA 1
ATOM 717 C C . ARG A 1 88 ? 17.168 -4.875 -25.101 1.00 98.62 88 ARG A C 1
ATOM 719 O O . ARG A 1 88 ? 18.369 -4.642 -25.195 1.00 98.62 88 ARG A O 1
ATOM 726 N N . VAL A 1 89 ? 16.328 -4.121 -24.407 1.00 98.62 89 VAL A N 1
ATOM 727 C CA . VAL A 1 89 ? 16.722 -2.948 -23.622 1.00 98.62 89 VAL A CA 1
ATOM 728 C C . VAL A 1 89 ? 16.480 -3.246 -22.149 1.00 98.62 89 VAL A C 1
ATOM 730 O O . VAL A 1 89 ? 15.388 -3.661 -21.767 1.00 98.62 89 VAL A O 1
ATOM 733 N N . SER A 1 90 ? 17.508 -3.065 -21.326 1.00 98.00 90 SER A N 1
ATOM 734 C CA . SER A 1 90 ? 17.510 -3.430 -19.908 1.00 98.00 90 SER A CA 1
ATOM 735 C C . SER A 1 90 ? 18.206 -2.362 -19.078 1.00 98.00 90 SER A C 1
ATOM 737 O O . SER A 1 90 ? 19.168 -1.759 -19.542 1.00 98.00 90 SER A O 1
ATOM 739 N N . TYR A 1 91 ? 17.752 -2.156 -17.844 1.00 97.50 91 TYR A N 1
ATOM 740 C CA . TYR A 1 91 ? 18.380 -1.224 -16.908 1.00 97.50 91 TYR A CA 1
ATOM 741 C C . TYR A 1 91 ? 18.897 -1.963 -15.671 1.00 97.50 91 TYR A C 1
ATOM 743 O O . TYR A 1 91 ? 20.033 -2.422 -15.662 1.00 97.50 91 TYR A O 1
ATOM 751 N N . ASP A 1 92 ? 18.040 -2.150 -14.671 1.00 95.50 92 ASP A N 1
ATOM 752 C CA . ASP A 1 92 ? 18.298 -2.916 -13.455 1.00 95.50 92 ASP A CA 1
ATOM 753 C C . ASP A 1 92 ? 17.034 -3.709 -13.061 1.00 95.50 92 ASP A C 1
ATOM 755 O O . ASP A 1 92 ? 16.009 -3.653 -13.748 1.00 95.50 92 ASP A O 1
ATOM 759 N N . ASP A 1 93 ? 17.081 -4.406 -11.925 1.00 94.06 93 ASP A N 1
ATOM 760 C CA . ASP A 1 93 ? 15.969 -5.228 -11.419 1.00 94.06 93 ASP A CA 1
ATOM 761 C C . ASP A 1 93 ? 14.696 -4.427 -11.063 1.00 94.06 93 ASP A C 1
ATOM 763 O O . ASP A 1 93 ? 13.628 -4.997 -10.801 1.00 94.06 93 ASP A O 1
ATOM 767 N N . ASN A 1 94 ? 14.770 -3.093 -11.034 1.00 96.81 94 ASN A N 1
ATOM 768 C CA . ASN A 1 94 ? 13.618 -2.235 -10.779 1.00 96.81 94 ASN A CA 1
ATOM 769 C C . ASN A 1 94 ? 12.761 -2.027 -12.036 1.00 96.81 94 ASN A C 1
ATOM 771 O O . ASN A 1 94 ? 11.617 -1.583 -11.907 1.00 96.81 94 ASN A O 1
ATOM 775 N N . TYR A 1 95 ? 13.265 -2.356 -13.229 1.00 97.81 95 TYR A N 1
ATOM 776 C CA . TYR A 1 95 ? 12.561 -2.160 -14.495 1.00 97.81 95 TYR A CA 1
ATOM 777 C C . TYR A 1 95 ? 12.384 -3.464 -15.267 1.00 97.81 95 TYR A C 1
ATOM 779 O O . TYR A 1 95 ? 13.192 -4.386 -15.218 1.00 97.81 95 TYR A O 1
ATOM 787 N N . VAL A 1 96 ? 11.292 -3.529 -16.016 1.00 97.56 96 VAL A N 1
ATOM 788 C CA . VAL A 1 96 ? 11.014 -4.617 -16.946 1.00 97.56 96 VAL A CA 1
ATOM 789 C C . VAL A 1 96 ? 11.823 -4.377 -18.213 1.00 97.56 96 VAL A C 1
ATOM 791 O O . VAL A 1 96 ? 11.737 -3.300 -18.798 1.00 97.56 96 VAL A O 1
ATOM 794 N N . SER A 1 97 ? 12.595 -5.380 -18.636 1.00 97.38 97 SER A N 1
ATOM 795 C CA . SER A 1 97 ? 13.289 -5.331 -19.925 1.00 97.38 97 SER A CA 1
ATOM 796 C C . SER A 1 97 ? 12.287 -5.252 -21.076 1.00 97.38 97 SER A C 1
ATOM 798 O O . SER A 1 97 ? 11.327 -6.023 -21.118 1.00 97.38 97 SER A O 1
ATOM 800 N N . GLU A 1 98 ? 12.553 -4.368 -22.031 1.00 97.94 98 GLU A N 1
ATOM 801 C CA . GLU A 1 98 ? 11.745 -4.210 -23.239 1.00 97.94 98 GLU A CA 1
ATOM 802 C C . GLU A 1 98 ? 12.373 -5.003 -24.391 1.00 97.94 98 GLU A C 1
ATOM 804 O O . GLU A 1 98 ? 13.599 -5.029 -24.543 1.00 97.94 98 GLU A O 1
ATOM 809 N N . PHE A 1 99 ? 11.538 -5.640 -25.213 1.00 97.94 99 PHE A N 1
ATOM 810 C CA . PHE A 1 99 ? 11.976 -6.440 -26.356 1.00 97.94 99 PHE A CA 1
ATOM 811 C C . PHE A 1 99 ? 11.340 -5.933 -27.648 1.00 97.94 99 PHE A C 1
ATOM 813 O O . PHE A 1 99 ? 10.119 -5.830 -27.747 1.00 97.94 99 PHE A O 1
ATOM 820 N N . ILE A 1 100 ? 12.164 -5.684 -28.664 1.00 98.12 100 ILE A N 1
ATOM 821 C CA . ILE A 1 100 ? 11.729 -5.220 -29.983 1.00 98.12 100 ILE A CA 1
ATOM 822 C C . ILE A 1 100 ? 12.185 -6.237 -31.025 1.00 98.12 100 ILE A C 1
ATOM 824 O O . ILE A 1 100 ? 13.373 -6.524 -31.155 1.00 98.12 100 ILE A O 1
ATOM 828 N N . LYS A 1 101 ? 11.232 -6.772 -31.790 1.00 97.94 101 LYS A N 1
ATOM 829 C CA . LYS A 1 101 ? 11.527 -7.567 -32.987 1.00 97.94 101 LYS A CA 1
ATOM 830 C C . LYS A 1 101 ? 11.621 -6.620 -34.176 1.00 97.94 101 LYS A C 1
ATOM 832 O O . LYS A 1 101 ? 10.635 -5.967 -34.512 1.00 97.94 101 LYS A O 1
ATOM 837 N N . LEU A 1 102 ? 12.793 -6.548 -34.795 1.00 97.38 102 LEU A N 1
ATOM 838 C CA . LEU A 1 102 ? 13.079 -5.659 -35.913 1.00 97.38 102 LEU A CA 1
ATOM 839 C C . LEU A 1 102 ? 13.435 -6.473 -37.160 1.00 97.38 102 LEU A C 1
ATOM 841 O O . LEU A 1 102 ? 14.230 -7.401 -37.090 1.00 97.38 102 LEU A O 1
ATOM 845 N N . ILE A 1 103 ? 12.878 -6.094 -38.310 1.00 97.38 103 ILE A N 1
ATOM 846 C CA . ILE A 1 103 ? 13.371 -6.515 -39.626 1.00 97.38 103 ILE A CA 1
ATOM 847 C C . ILE A 1 103 ? 14.078 -5.302 -40.233 1.00 97.38 103 ILE A C 1
ATOM 849 O O . ILE A 1 103 ? 13.425 -4.355 -40.677 1.00 97.38 103 ILE A O 1
ATOM 853 N N . ALA A 1 104 ? 15.408 -5.300 -40.172 1.00 96.31 104 ALA A N 1
ATOM 854 C CA . ALA A 1 104 ? 16.257 -4.206 -40.614 1.00 96.31 104 ALA A CA 1
ATOM 855 C C . ALA A 1 104 ? 16.537 -4.295 -42.121 1.00 96.31 104 ALA A C 1
ATOM 857 O O . ALA A 1 104 ? 16.989 -5.326 -42.622 1.00 96.31 104 ALA A O 1
ATOM 858 N N . PHE A 1 105 ? 16.314 -3.199 -42.844 1.00 94.88 105 PHE A N 1
ATOM 859 C CA . PHE A 1 105 ? 16.674 -3.059 -44.255 1.00 94.88 105 PHE A CA 1
ATOM 860 C C . PHE A 1 105 ? 17.949 -2.231 -44.410 1.00 94.88 105 PHE A C 1
ATOM 862 O O . PHE A 1 105 ? 18.170 -1.264 -43.678 1.00 94.88 105 PHE A O 1
ATOM 869 N N . ALA A 1 106 ? 18.779 -2.579 -45.395 1.00 93.56 106 ALA A N 1
ATOM 870 C CA . ALA A 1 106 ? 20.024 -1.866 -45.665 1.00 93.56 106 ALA A CA 1
ATOM 871 C C . ALA A 1 106 ? 19.798 -0.355 -45.822 1.00 93.56 106 ALA A C 1
ATOM 873 O O . ALA A 1 106 ? 18.818 0.075 -46.441 1.00 93.56 106 ALA A O 1
ATOM 874 N N . LYS A 1 107 ? 20.714 0.446 -45.262 1.00 93.25 107 LYS A N 1
ATOM 875 C CA . LYS A 1 107 ? 20.712 1.920 -45.315 1.00 93.25 107 LYS A CA 1
ATOM 876 C C . LYS A 1 107 ? 19.478 2.601 -44.701 1.00 93.25 107 LYS A C 1
ATOM 878 O O . LYS A 1 107 ? 19.338 3.816 -44.827 1.00 93.25 107 LYS A O 1
ATOM 883 N N . HIS A 1 108 ? 18.597 1.863 -44.023 1.00 96.00 108 HIS A N 1
ATOM 884 C CA . HIS A 1 108 ? 17.479 2.447 -43.283 1.00 96.00 108 HIS A CA 1
ATOM 885 C C . HIS A 1 108 ? 17.903 2.858 -41.874 1.00 96.00 108 HIS A C 1
ATOM 887 O O . HIS A 1 108 ? 18.833 2.297 -41.299 1.00 96.00 108 HIS A O 1
ATOM 893 N N . THR A 1 109 ? 17.206 3.847 -41.314 1.00 97.69 109 THR A N 1
ATOM 894 C CA . THR A 1 109 ? 17.377 4.274 -39.921 1.00 97.69 109 THR A CA 1
ATOM 895 C C . THR A 1 109 ? 16.120 3.955 -39.122 1.00 97.69 109 THR A C 1
ATOM 897 O O . THR A 1 109 ? 15.029 4.381 -39.495 1.00 97.69 109 THR A O 1
ATOM 900 N N . TYR A 1 110 ? 16.287 3.266 -37.998 1.00 98.12 110 TYR A N 1
ATOM 901 C CA . TYR A 1 110 ? 15.236 2.942 -37.039 1.00 98.12 110 TYR A CA 1
ATOM 902 C C . TYR A 1 110 ? 15.465 3.737 -35.761 1.00 98.12 110 TYR A C 1
ATOM 904 O O . TYR A 1 110 ? 16.574 3.749 -35.229 1.00 98.12 110 TYR A O 1
ATOM 912 N N . LYS A 1 111 ? 14.424 4.418 -35.281 1.00 98.50 111 LYS A N 1
ATOM 913 C CA . LYS A 1 111 ? 14.471 5.233 -34.064 1.00 98.50 111 LYS A CA 1
ATOM 914 C C . LYS A 1 111 ? 13.434 4.731 -33.069 1.00 98.50 111 LYS A C 1
ATOM 916 O O . LYS A 1 111 ? 12.275 4.570 -33.444 1.00 98.50 111 LYS A O 1
ATOM 921 N N . TYR A 1 112 ? 13.852 4.527 -31.825 1.00 98.31 112 TYR A N 1
ATOM 922 C CA . TYR A 1 112 ? 12.980 4.129 -30.725 1.00 98.31 112 TYR A CA 1
ATOM 923 C C . TYR A 1 112 ? 13.216 5.015 -29.503 1.00 98.31 112 TYR A C 1
ATOM 925 O O . TYR A 1 112 ? 14.340 5.104 -29.012 1.00 98.31 112 TYR A O 1
ATOM 933 N N . ASP A 1 113 ? 12.142 5.612 -28.992 1.00 98.06 113 ASP A N 1
ATOM 934 C CA . ASP A 1 113 ? 12.116 6.291 -27.698 1.00 98.06 113 ASP A CA 1
ATOM 935 C C . ASP A 1 113 ? 11.324 5.411 -26.721 1.00 98.06 113 ASP A C 1
ATOM 937 O O . ASP A 1 113 ? 10.125 5.187 -26.896 1.00 98.06 113 ASP A O 1
ATOM 941 N N . ILE A 1 114 ? 12.007 4.841 -25.727 1.00 97.88 114 ILE A N 1
ATOM 942 C CA . ILE A 1 114 ? 11.471 3.769 -24.878 1.00 97.88 114 ILE A CA 1
ATOM 943 C C . ILE A 1 114 ? 11.371 4.242 -23.429 1.00 97.88 114 ILE A C 1
ATOM 945 O O . ILE A 1 114 ? 12.371 4.570 -22.794 1.00 97.88 114 ILE A O 1
ATOM 949 N N . GLN A 1 115 ? 10.173 4.200 -22.855 1.00 97.75 115 GLN A N 1
ATOM 950 C CA . GLN A 1 115 ? 9.988 4.393 -21.418 1.00 97.75 115 GLN A CA 1
ATOM 951 C C . GLN A 1 115 ? 9.855 3.034 -20.732 1.00 97.75 115 GLN A C 1
ATOM 953 O O . GLN A 1 115 ? 8.840 2.352 -20.892 1.00 97.75 115 GLN A O 1
ATOM 958 N N . LEU A 1 116 ? 10.874 2.636 -19.964 1.00 97.19 116 LEU A N 1
ATOM 959 C CA . LEU A 1 116 ? 10.834 1.358 -19.261 1.00 97.19 116 LEU A CA 1
ATOM 960 C C . LEU A 1 116 ? 9.806 1.404 -18.130 1.00 97.19 116 LEU A C 1
ATOM 962 O O . LEU A 1 116 ? 9.685 2.381 -17.386 1.00 97.19 116 LEU A O 1
ATOM 966 N N . LYS A 1 117 ? 9.074 0.302 -17.984 1.00 97.19 117 LYS A N 1
ATOM 967 C CA . LYS A 1 117 ? 8.076 0.125 -16.927 1.00 97.19 117 LYS A CA 1
ATOM 968 C C . LYS A 1 117 ? 8.734 -0.437 -15.676 1.00 97.19 117 LYS A C 1
ATOM 970 O O . LYS A 1 117 ? 9.640 -1.259 -15.765 1.00 97.19 117 LYS A O 1
ATOM 975 N N . TYR A 1 118 ? 8.235 -0.046 -14.509 1.00 97.69 118 TYR A N 1
ATOM 976 C CA . TYR A 1 118 ? 8.698 -0.606 -13.242 1.00 97.69 118 TYR A CA 1
ATOM 977 C C . TYR A 1 118 ? 8.228 -2.050 -13.042 1.00 97.69 118 TYR A C 1
ATOM 979 O O . TYR A 1 118 ? 7.076 -2.388 -13.341 1.00 97.69 118 TYR A O 1
ATOM 987 N N . THR A 1 119 ? 9.090 -2.867 -12.440 1.00 98.06 119 THR A N 1
ATOM 988 C CA . THR A 1 119 ? 8.680 -4.107 -11.769 1.00 98.06 119 THR A CA 1
ATOM 989 C C . THR A 1 119 ? 7.887 -3.777 -10.501 1.00 98.06 119 THR A C 1
ATOM 991 O O . THR A 1 119 ? 7.946 -2.653 -9.991 1.00 98.06 119 THR A O 1
ATOM 994 N N . SER A 1 120 ? 7.150 -4.746 -9.950 1.00 97.75 120 SER A N 1
ATOM 995 C CA . SER A 1 120 ? 6.448 -4.576 -8.669 1.00 97.75 120 SER A CA 1
ATOM 996 C C . SER A 1 120 ? 7.423 -4.157 -7.571 1.00 97.75 120 SER A C 1
ATOM 998 O O . SER A 1 120 ? 7.152 -3.211 -6.832 1.00 97.75 120 SER A O 1
ATOM 1000 N N . LEU A 1 121 ? 8.597 -4.793 -7.514 1.00 97.62 121 LEU A N 1
ATOM 1001 C CA . LEU A 1 121 ? 9.644 -4.457 -6.552 1.00 97.62 121 LEU A CA 1
ATOM 1002 C C . LEU A 1 121 ? 10.239 -3.064 -6.800 1.00 97.62 121 LEU A C 1
ATOM 1004 O O . LEU A 1 121 ? 10.423 -2.305 -5.851 1.00 97.62 121 LEU A O 1
ATOM 1008 N N . GLY A 1 122 ? 10.510 -2.708 -8.057 1.00 98.06 122 GLY A N 1
ATOM 1009 C CA . GLY A 1 122 ? 11.059 -1.401 -8.410 1.00 98.06 122 GLY A CA 1
ATOM 1010 C C . GLY A 1 122 ? 10.129 -0.249 -8.043 1.00 98.06 122 GLY A C 1
ATOM 1011 O O . GLY A 1 122 ? 10.552 0.716 -7.406 1.00 98.06 122 GLY A O 1
ATOM 1012 N N . ALA A 1 123 ? 8.840 -0.381 -8.367 1.00 98.56 123 ALA A N 1
ATOM 1013 C CA . ALA A 1 123 ? 7.824 0.590 -7.973 1.00 98.56 123 ALA A CA 1
ATOM 1014 C C . ALA A 1 123 ? 7.690 0.679 -6.444 1.00 98.56 123 ALA A C 1
ATOM 1016 O O . ALA A 1 123 ? 7.605 1.780 -5.907 1.00 98.56 123 ALA A O 1
ATOM 1017 N N . TYR A 1 124 ? 7.748 -0.452 -5.732 1.00 98.56 124 TYR A N 1
ATOM 1018 C CA . TYR A 1 124 ? 7.682 -0.482 -4.268 1.00 98.56 124 TYR A CA 1
ATOM 1019 C C . TYR A 1 124 ? 8.863 0.243 -3.609 1.00 98.56 124 TYR A C 1
ATOM 1021 O O . TYR A 1 124 ? 8.670 1.074 -2.724 1.00 98.56 124 TYR A O 1
ATOM 1029 N N . LYS A 1 125 ? 10.095 -0.017 -4.065 1.00 98.25 125 LYS A N 1
ATOM 1030 C CA . LYS A 1 125 ? 11.296 0.675 -3.566 1.00 98.25 125 LYS A CA 1
ATOM 1031 C C . LYS A 1 125 ? 11.218 2.178 -3.817 1.00 98.25 125 LYS A C 1
ATOM 1033 O O . LYS A 1 125 ? 11.512 2.971 -2.926 1.00 98.25 125 LYS A O 1
ATOM 1038 N N . LYS A 1 126 ? 10.766 2.574 -5.011 1.00 97.94 126 LYS A N 1
ATOM 1039 C CA . LYS A 1 126 ? 10.564 3.986 -5.348 1.00 97.94 126 LYS A CA 1
ATOM 1040 C C . LYS A 1 126 ? 9.499 4.638 -4.460 1.00 97.94 126 LYS A C 1
ATOM 1042 O O . LYS A 1 126 ? 9.695 5.763 -4.011 1.00 97.94 126 LYS A O 1
ATOM 1047 N N . ALA A 1 127 ? 8.422 3.919 -4.141 1.00 98.50 127 ALA A N 1
ATOM 1048 C CA . ALA A 1 127 ? 7.393 4.369 -3.207 1.00 98.50 127 ALA A CA 1
ATOM 1049 C C . ALA A 1 127 ? 7.939 4.608 -1.792 1.00 98.50 127 ALA A C 1
ATOM 1051 O O . ALA A 1 127 ? 7.625 5.634 -1.188 1.00 98.50 127 ALA A O 1
ATOM 1052 N N . LYS A 1 128 ? 8.777 3.694 -1.279 1.00 98.25 128 LYS A N 1
ATOM 1053 C CA . LYS A 1 128 ? 9.426 3.830 0.036 1.00 98.25 128 LYS A CA 1
ATOM 1054 C C . LYS A 1 128 ? 10.364 5.034 0.094 1.00 98.25 128 LYS A C 1
ATOM 1056 O O . LYS A 1 128 ? 10.279 5.788 1.050 1.00 98.25 128 LYS A O 1
ATOM 1061 N N . ASN A 1 129 ? 11.155 5.275 -0.950 1.00 98.19 129 ASN A N 1
ATOM 1062 C CA . ASN A 1 129 ? 12.008 6.464 -1.023 1.00 98.19 129 ASN A CA 1
ATOM 1063 C C . ASN A 1 129 ? 11.173 7.762 -0.960 1.00 98.19 129 ASN A C 1
ATOM 1065 O O . ASN A 1 129 ? 11.453 8.652 -0.166 1.00 98.19 129 ASN A O 1
ATOM 1069 N N . TYR A 1 130 ? 10.069 7.847 -1.714 1.00 98.50 130 TYR A N 1
ATOM 1070 C CA . TYR A 1 130 ? 9.162 8.994 -1.586 1.00 98.50 130 TYR A CA 1
ATOM 1071 C C . TYR A 1 130 ? 8.512 9.101 -0.204 1.00 98.50 130 TYR A C 1
ATOM 1073 O O . TYR A 1 130 ? 8.257 10.214 0.243 1.00 98.50 130 TYR A O 1
ATOM 1081 N N . LEU A 1 131 ? 8.238 7.979 0.469 1.00 97.56 131 LEU A N 1
ATOM 1082 C CA . LEU A 1 131 ? 7.692 7.990 1.827 1.00 97.56 131 LEU A CA 1
ATOM 1083 C C . LEU A 1 131 ? 8.692 8.579 2.829 1.00 97.56 131 LEU A C 1
ATOM 1085 O O . LEU A 1 131 ? 8.297 9.384 3.661 1.00 97.56 131 LEU A O 1
ATOM 1089 N N . GLU A 1 132 ? 9.970 8.206 2.725 1.00 97.12 132 GLU A N 1
ATOM 1090 C CA . GLU A 1 132 ? 11.064 8.736 3.558 1.00 97.12 132 GLU A CA 1
ATOM 1091 C C . GLU A 1 132 ? 11.267 10.244 3.361 1.00 97.12 132 GLU A C 1
ATOM 1093 O O . GLU A 1 132 ? 11.651 10.946 4.288 1.00 97.12 132 GLU A O 1
ATOM 1098 N N . GLN A 1 133 ? 10.960 10.751 2.166 1.00 97.81 133 GLN A N 1
ATOM 1099 C CA . GLN A 1 133 ? 10.960 12.183 1.848 1.00 97.81 133 GLN A CA 1
ATOM 1100 C C . GLN A 1 133 ? 9.645 12.892 2.218 1.00 97.81 133 GLN A C 1
ATOM 1102 O O . GLN A 1 133 ? 9.440 14.034 1.813 1.00 97.81 133 GLN A O 1
ATOM 1107 N N . GLU A 1 134 ? 8.714 12.205 2.889 1.00 96.62 134 GLU A N 1
ATOM 1108 C CA . GLU A 1 134 ? 7.359 12.687 3.205 1.00 96.62 134 GLU A CA 1
ATOM 1109 C C . GLU A 1 134 ? 6.539 13.119 1.974 1.00 96.62 134 GLU A C 1
ATOM 1111 O O . GLU A 1 134 ? 5.532 13.826 2.060 1.00 96.62 134 GLU A O 1
ATOM 1116 N N . ASN A 1 135 ? 6.922 12.644 0.789 1.00 98.00 135 ASN A N 1
ATOM 1117 C CA . ASN A 1 135 ? 6.215 12.908 -0.450 1.00 98.00 135 ASN A CA 1
ATOM 1118 C C . ASN A 1 135 ? 5.056 11.916 -0.630 1.00 98.00 135 ASN A C 1
ATOM 1120 O O . ASN A 1 135 ? 5.071 11.012 -1.472 1.00 98.00 135 ASN A O 1
ATOM 1124 N N . TYR A 1 136 ? 4.037 12.090 0.210 1.00 97.69 136 TYR A N 1
ATOM 1125 C CA . TYR A 1 136 ? 2.930 11.155 0.393 1.00 97.69 136 TYR A CA 1
ATOM 1126 C C . TYR A 1 136 ? 2.152 10.838 -0.888 1.00 97.69 136 TYR A C 1
ATOM 1128 O O . TYR A 1 136 ? 1.825 9.677 -1.139 1.00 97.69 136 TYR A O 1
ATOM 1136 N N . LEU A 1 137 ? 1.864 11.839 -1.723 1.00 97.62 137 LEU A N 1
ATOM 1137 C CA . LEU A 1 137 ? 1.074 11.628 -2.939 1.00 97.62 137 LEU A CA 1
ATOM 1138 C C . LEU A 1 137 ? 1.809 10.721 -3.929 1.00 97.62 137 LEU A C 1
ATOM 1140 O O . LEU A 1 137 ? 1.264 9.685 -4.315 1.00 97.62 137 LEU A O 1
ATOM 1144 N N . TYR A 1 138 ? 3.061 11.052 -4.257 1.00 97.94 138 TYR A N 1
ATOM 1145 C CA . TYR A 1 138 ? 3.881 10.222 -5.138 1.00 97.94 138 TYR A CA 1
ATOM 1146 C C . TYR A 1 138 ? 4.161 8.854 -4.514 1.00 97.94 138 TYR A C 1
ATOM 1148 O O . TYR A 1 138 ? 4.052 7.836 -5.193 1.00 97.94 138 TYR A O 1
ATOM 1156 N N . SER A 1 139 ? 4.452 8.798 -3.212 1.00 98.56 139 SER A N 1
ATOM 1157 C CA . SER A 1 139 ? 4.658 7.532 -2.507 1.00 98.56 139 SER A CA 1
ATOM 1158 C C . SER A 1 139 ? 3.460 6.592 -2.668 1.00 98.56 139 SER A C 1
ATOM 1160 O O . SER A 1 139 ? 3.610 5.459 -3.131 1.00 98.56 139 SER A O 1
ATOM 1162 N N . ARG A 1 140 ? 2.244 7.078 -2.396 1.00 98.50 140 ARG A N 1
ATOM 1163 C CA . ARG A 1 140 ? 1.015 6.296 -2.567 1.00 98.50 140 ARG A CA 1
ATOM 1164 C C . ARG A 1 140 ? 0.808 5.854 -4.012 1.00 98.50 140 ARG A C 1
ATOM 1166 O O . ARG A 1 140 ? 0.426 4.707 -4.236 1.00 98.50 140 ARG A O 1
ATOM 1173 N N . GLU A 1 141 ? 1.041 6.731 -4.986 1.00 98.38 141 GLU A N 1
ATOM 1174 C CA . GLU A 1 141 ? 0.928 6.372 -6.404 1.00 98.38 141 GLU A CA 1
ATOM 1175 C C . GLU A 1 141 ? 1.869 5.227 -6.778 1.00 98.38 141 GLU A C 1
ATOM 1177 O O . GLU A 1 141 ? 1.435 4.265 -7.412 1.00 98.38 141 GLU A O 1
ATOM 1182 N N . T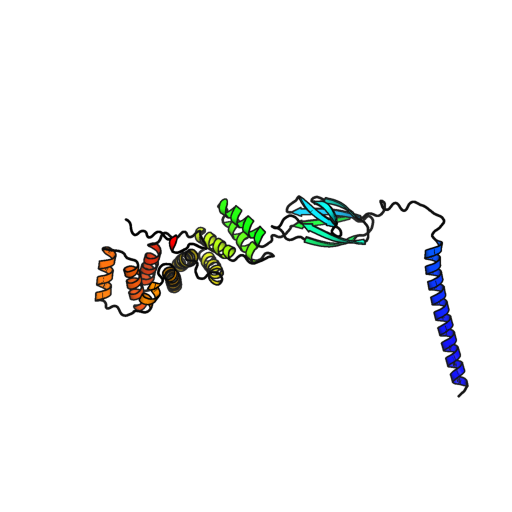YR A 1 142 ? 3.124 5.275 -6.329 1.00 98.62 142 TYR A N 1
ATOM 1183 C CA . TYR A 1 142 ? 4.097 4.220 -6.604 1.00 98.62 142 TYR A CA 1
ATOM 1184 C C . TYR A 1 142 ? 3.806 2.918 -5.845 1.00 98.62 142 TYR A C 1
ATOM 1186 O O . TYR A 1 142 ? 4.014 1.840 -6.405 1.00 98.62 142 TYR A O 1
ATOM 1194 N N . PHE A 1 143 ? 3.251 2.973 -4.629 1.00 98.69 143 PHE A N 1
ATOM 1195 C CA . PHE A 1 143 ? 2.749 1.768 -3.960 1.00 98.69 143 PHE A CA 1
ATOM 1196 C C . PHE A 1 143 ? 1.618 1.127 -4.769 1.00 98.69 143 PHE A C 1
ATOM 1198 O O . PHE A 1 143 ? 1.648 -0.070 -5.044 1.00 98.69 143 PHE A O 1
ATOM 1205 N N . LEU A 1 144 ? 0.646 1.911 -5.237 1.00 98.50 144 LEU A N 1
ATOM 1206 C CA . LEU A 1 144 ? -0.439 1.378 -6.064 1.00 98.50 144 LEU A CA 1
ATOM 1207 C C . LEU A 1 144 ? 0.065 0.874 -7.422 1.00 98.50 144 LEU A C 1
ATOM 1209 O O . LEU A 1 144 ? -0.432 -0.145 -7.907 1.00 98.50 144 LEU A O 1
ATOM 1213 N N . LEU A 1 145 ? 1.062 1.532 -8.019 1.00 98.31 145 LEU A N 1
ATOM 1214 C CA . LEU A 1 145 ? 1.730 1.053 -9.228 1.00 98.31 145 LEU A CA 1
ATOM 1215 C C . LEU A 1 145 ? 2.374 -0.317 -8.990 1.00 98.31 145 LEU A C 1
ATOM 1217 O O . LEU A 1 145 ? 2.159 -1.224 -9.786 1.00 98.31 145 LEU A O 1
ATOM 1221 N N . SER A 1 146 ? 3.072 -0.503 -7.865 1.00 98.50 146 SER A N 1
ATOM 1222 C CA . SER A 1 146 ? 3.686 -1.783 -7.487 1.00 98.50 146 SER A CA 1
ATOM 1223 C C . SER A 1 146 ? 2.695 -2.949 -7.519 1.00 98.50 146 SER A C 1
ATOM 1225 O O . SER A 1 146 ? 3.020 -4.012 -8.051 1.00 98.50 146 SER A O 1
ATOM 1227 N N . THR A 1 147 ? 1.459 -2.731 -7.053 1.00 97.62 147 THR A N 1
ATOM 1228 C CA . THR A 1 147 ? 0.406 -3.768 -7.050 1.00 97.62 147 THR A CA 1
ATOM 1229 C C . THR A 1 147 ? -0.079 -4.179 -8.443 1.00 97.62 147 THR A C 1
ATOM 1231 O O . THR A 1 147 ? -0.692 -5.233 -8.586 1.00 97.62 147 THR A O 1
ATOM 1234 N N . LYS A 1 148 ? 0.179 -3.358 -9.469 1.00 96.81 148 LYS A N 1
ATOM 1235 C CA . LYS A 1 148 ? -0.248 -3.573 -10.864 1.00 96.81 148 LYS A CA 1
ATOM 1236 C C . LYS A 1 148 ? 0.914 -3.877 -11.814 1.00 96.81 148 LYS A C 1
ATOM 1238 O O . LYS A 1 148 ? 0.681 -4.247 -12.962 1.00 96.81 148 LYS A O 1
ATOM 1243 N N . SER A 1 149 ? 2.142 -3.652 -11.361 1.00 95.81 149 S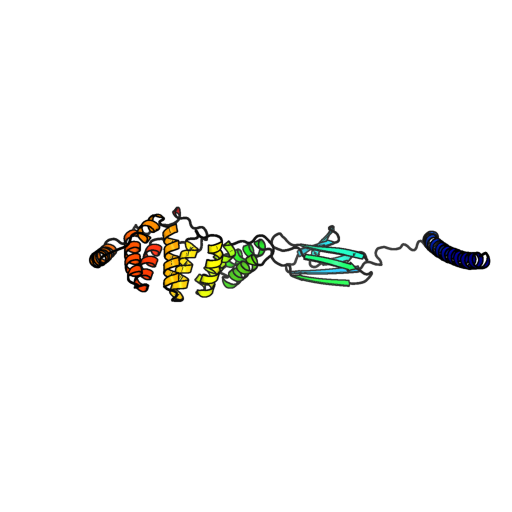ER A N 1
ATOM 1244 C CA . SER A 1 149 ? 3.369 -3.868 -12.120 1.00 95.81 149 SER A CA 1
ATOM 1245 C C . SER A 1 149 ? 3.721 -5.353 -12.248 1.00 95.81 149 SER A C 1
ATOM 1247 O O . SER A 1 149 ? 3.127 -6.219 -11.610 1.00 95.81 149 SER A O 1
ATOM 1249 N N . TYR A 1 150 ? 4.713 -5.644 -13.090 1.00 92.12 150 TYR A N 1
ATOM 1250 C CA . TYR A 1 150 ? 5.187 -7.000 -13.345 1.00 92.12 150 TYR A CA 1
ATOM 1251 C C . TYR A 1 150 ? 6.016 -7.534 -12.173 1.00 92.12 150 TYR A C 1
ATOM 1253 O O . TYR A 1 150 ? 6.990 -6.901 -11.758 1.00 92.12 150 TYR A O 1
ATOM 1261 N N . GLY A 1 151 ? 5.679 -8.727 -11.691 1.00 93.44 151 GLY A N 1
ATOM 1262 C CA . GLY A 1 151 ? 6.394 -9.401 -10.612 1.00 93.44 151 GLY A CA 1
ATOM 1263 C C . GLY A 1 151 ? 5.446 -9.999 -9.580 1.00 93.44 151 GLY A C 1
ATOM 1264 O O . GLY A 1 151 ? 4.237 -10.088 -9.790 1.00 93.44 151 GLY A O 1
ATOM 1265 N N . LYS A 1 152 ? 6.013 -10.437 -8.453 1.00 95.19 152 LYS A N 1
ATOM 1266 C CA . LYS A 1 152 ? 5.227 -10.907 -7.311 1.00 95.19 152 LYS A CA 1
ATOM 1267 C C . LYS A 1 152 ? 4.516 -9.718 -6.660 1.00 95.19 152 LYS A C 1
ATOM 1269 O O . LYS A 1 152 ? 5.141 -8.688 -6.416 1.00 95.19 152 LYS A O 1
ATOM 1274 N N . LEU A 1 153 ? 3.232 -9.893 -6.345 1.00 95.62 153 LEU A N 1
ATOM 1275 C CA . LEU A 1 153 ? 2.469 -8.930 -5.553 1.00 95.62 153 LEU A CA 1
ATOM 1276 C C . LEU A 1 153 ? 3.132 -8.720 -4.184 1.00 95.62 153 LEU A C 1
ATOM 1278 O O . LEU A 1 153 ? 3.526 -9.687 -3.531 1.00 95.62 153 LEU A O 1
ATOM 1282 N N . ILE A 1 154 ? 3.203 -7.461 -3.755 1.00 97.75 154 ILE A N 1
ATOM 1283 C CA . ILE A 1 154 ? 3.713 -7.037 -2.447 1.00 97.75 154 ILE A CA 1
ATOM 1284 C C . ILE A 1 154 ? 2.524 -6.456 -1.664 1.00 97.75 154 ILE A C 1
ATOM 1286 O O . ILE A 1 154 ? 2.177 -5.290 -1.880 1.00 97.75 154 ILE A O 1
ATOM 1290 N N . PRO A 1 155 ? 1.829 -7.251 -0.826 1.00 97.50 155 PRO A N 1
ATOM 1291 C CA . PRO A 1 155 ? 0.622 -6.812 -0.122 1.00 97.50 155 PRO A CA 1
ATOM 1292 C C . PRO A 1 155 ? 0.811 -5.552 0.728 1.00 97.50 155 PRO A C 1
ATOM 1294 O O . PRO A 1 155 ? -0.104 -4.738 0.835 1.00 97.50 155 PRO A O 1
ATOM 1297 N N . GLU A 1 156 ? 2.005 -5.347 1.276 1.00 98.06 156 GLU A N 1
ATOM 1298 C CA . GLU A 1 156 ? 2.401 -4.192 2.088 1.00 98.06 156 GLU A CA 1
ATOM 1299 C C . GLU A 1 156 ? 2.225 -2.868 1.336 1.00 98.06 156 GLU A C 1
ATOM 1301 O O . GLU A 1 156 ? 2.029 -1.819 1.945 1.00 98.06 156 GLU A O 1
ATOM 1306 N N . ALA A 1 157 ? 2.226 -2.894 0.002 1.00 98.50 157 ALA A N 1
ATOM 1307 C CA . ALA A 1 157 ? 1.899 -1.721 -0.792 1.00 98.50 157 ALA A CA 1
ATOM 1308 C C . ALA A 1 157 ? 0.471 -1.212 -0.512 1.00 98.50 157 ALA A C 1
ATOM 1310 O O . ALA A 1 157 ? 0.251 -0.002 -0.454 1.00 98.50 157 ALA A O 1
ATOM 1311 N N . TYR A 1 158 ? -0.498 -2.109 -0.280 1.00 98.69 158 TYR A N 1
ATOM 1312 C CA . TYR A 1 158 ? -1.849 -1.720 0.137 1.00 98.69 158 TYR A CA 1
ATOM 1313 C C . TYR A 1 158 ? -1.866 -1.149 1.552 1.00 98.69 158 TYR A C 1
ATOM 1315 O O . TYR A 1 158 ? -2.582 -0.176 1.792 1.00 98.69 158 TYR A O 1
ATOM 1323 N N . PHE A 1 159 ? -1.058 -1.700 2.464 1.00 98.69 159 PHE A N 1
ATOM 1324 C CA . PHE A 1 159 ? -0.910 -1.144 3.807 1.00 98.69 159 PHE A CA 1
ATOM 1325 C C . PHE A 1 159 ? -0.441 0.306 3.738 1.00 98.69 159 PHE A C 1
ATOM 1327 O O . PHE A 1 159 ? -1.134 1.195 4.227 1.00 98.69 159 PHE A O 1
ATOM 1334 N N . TYR A 1 160 ? 0.687 0.561 3.068 1.00 98.69 160 TYR A N 1
ATOM 1335 C CA . TYR A 1 160 ? 1.242 1.908 2.985 1.00 98.69 160 TYR A CA 1
ATOM 1336 C C . TYR A 1 160 ? 0.330 2.862 2.211 1.00 98.69 160 TYR A C 1
ATOM 1338 O O . TYR A 1 160 ? 0.176 4.012 2.612 1.00 98.69 160 TYR A O 1
ATOM 1346 N N . ALA A 1 161 ? -0.353 2.402 1.158 1.00 98.75 161 ALA A N 1
ATOM 1347 C CA . ALA A 1 161 ? -1.368 3.213 0.489 1.00 98.75 161 ALA A CA 1
ATOM 1348 C C . ALA A 1 161 ? -2.532 3.584 1.430 1.00 98.75 161 ALA A C 1
ATOM 1350 O O . ALA A 1 161 ? -3.040 4.709 1.363 1.00 98.75 161 ALA A O 1
ATOM 1351 N N . GLY A 1 162 ? -2.944 2.665 2.309 1.00 98.69 162 GLY A N 1
ATOM 1352 C CA . GLY A 1 162 ? -3.942 2.889 3.355 1.00 98.69 162 GLY A CA 1
ATOM 1353 C C . GLY A 1 162 ? -3.467 3.872 4.422 1.00 98.69 162 GLY A C 1
ATOM 1354 O O . GLY A 1 162 ? -4.144 4.869 4.655 1.00 98.69 162 GLY A O 1
ATOM 1355 N N . TYR A 1 163 ? -2.280 3.643 4.985 1.00 98.69 163 TYR A N 1
ATOM 1356 C CA . TYR A 1 163 ? -1.607 4.515 5.954 1.00 98.69 163 TYR A CA 1
ATOM 1357 C C . TYR A 1 163 ? -1.450 5.949 5.436 1.00 98.69 163 TYR A C 1
ATOM 1359 O O . TYR A 1 163 ? -1.873 6.906 6.080 1.00 98.69 163 TYR A O 1
ATOM 1367 N N . ILE A 1 164 ? -0.933 6.114 4.218 1.00 98.69 164 ILE A N 1
ATOM 1368 C CA . ILE A 1 164 ? -0.787 7.434 3.601 1.00 98.69 164 ILE A CA 1
ATOM 1369 C C . ILE A 1 164 ? -2.155 8.092 3.401 1.00 98.69 164 ILE A C 1
ATOM 1371 O O . ILE A 1 164 ? -2.329 9.273 3.689 1.00 98.69 164 ILE A O 1
ATOM 1375 N N . SER A 1 165 ? -3.151 7.341 2.922 1.00 98.75 165 SER A N 1
ATOM 1376 C CA . SER A 1 165 ? -4.504 7.888 2.748 1.00 98.75 165 SER A CA 1
ATOM 1377 C C . SER A 1 165 ? -5.126 8.305 4.083 1.00 98.75 165 SER A C 1
ATOM 1379 O O . SER A 1 165 ? -5.857 9.290 4.120 1.00 98.75 165 SER A O 1
ATOM 1381 N N . PHE A 1 166 ? -4.805 7.602 5.171 1.00 98.62 166 PHE A N 1
ATOM 1382 C CA . PHE A 1 166 ? -5.212 7.957 6.526 1.00 98.62 166 PHE A CA 1
ATOM 1383 C C . PHE A 1 166 ? -4.576 9.278 6.986 1.00 98.62 166 PHE A C 1
ATOM 1385 O O . PHE A 1 166 ? -5.300 10.173 7.420 1.00 98.62 166 PHE A O 1
ATOM 1392 N N . ILE A 1 167 ? -3.259 9.451 6.805 1.00 97.69 167 ILE A N 1
ATOM 1393 C CA . ILE A 1 167 ? -2.545 10.711 7.105 1.00 97.69 167 ILE A CA 1
ATOM 1394 C C . ILE A 1 167 ? -3.141 11.886 6.327 1.00 97.69 167 ILE A C 1
ATOM 1396 O O . ILE A 1 167 ? -3.382 12.955 6.886 1.00 97.69 167 ILE A O 1
ATOM 1400 N N . LEU A 1 168 ? -3.429 11.673 5.042 1.00 98.19 168 LEU A N 1
ATOM 1401 C CA . LEU A 1 168 ? -4.039 12.677 4.169 1.00 98.19 168 LEU A CA 1
ATOM 1402 C C . LEU A 1 168 ? -5.533 12.913 4.459 1.00 98.19 168 LEU A C 1
ATOM 1404 O O . LEU A 1 168 ? -6.162 13.715 3.773 1.00 98.19 168 LEU A O 1
ATOM 1408 N N . LYS A 1 169 ? -6.110 12.238 5.466 1.00 98.31 169 LYS A N 1
ATOM 1409 C CA . LYS A 1 169 ? -7.533 12.306 5.853 1.00 98.31 169 LYS A CA 1
ATOM 1410 C C . LYS A 1 169 ? -8.500 11.891 4.738 1.00 98.31 169 LYS A C 1
ATOM 1412 O O . LYS A 1 169 ? -9.679 12.237 4.749 1.00 98.31 169 LYS A O 1
ATOM 1417 N N . GLU A 1 170 ? -8.023 11.106 3.778 1.00 98.56 170 GLU A N 1
ATOM 1418 C CA . GLU A 1 170 ? -8.819 10.531 2.696 1.00 98.56 170 GLU A CA 1
ATOM 1419 C C . GLU A 1 170 ? -9.422 9.190 3.153 1.00 98.56 170 GLU A C 1
ATOM 1421 O O . GLU A 1 170 ? -9.074 8.116 2.649 1.00 98.56 170 GLU A O 1
ATOM 1426 N N . PHE A 1 171 ? -10.311 9.245 4.148 1.00 98.62 171 PHE A N 1
ATOM 1427 C CA . PHE A 1 171 ? -10.756 8.071 4.910 1.00 98.62 171 PHE A CA 1
ATOM 1428 C C . PHE A 1 171 ? -11.452 6.989 4.074 1.00 98.62 171 PHE A C 1
ATOM 1430 O O . PHE A 1 171 ? -11.287 5.807 4.368 1.00 98.62 171 PHE A O 1
ATOM 1437 N N . ASP A 1 172 ? -12.157 7.341 2.994 1.00 98.50 172 ASP A N 1
ATOM 1438 C CA . ASP A 1 172 ?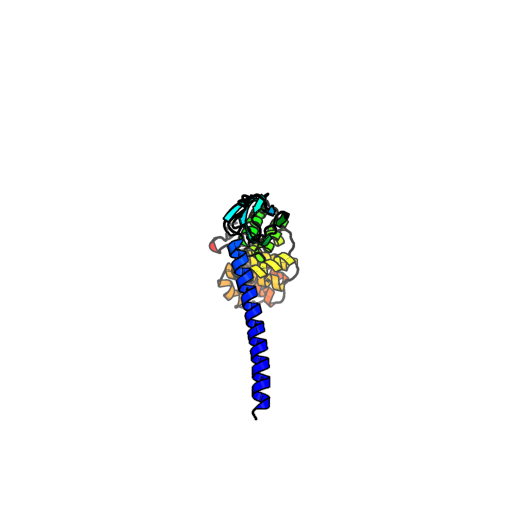 -12.740 6.346 2.079 1.00 98.50 172 ASP A CA 1
ATOM 1439 C C . ASP A 1 172 ? -11.662 5.529 1.350 1.00 98.50 172 ASP A C 1
ATOM 1441 O O . ASP A 1 172 ? -11.798 4.318 1.149 1.00 98.50 172 ASP A O 1
ATOM 1445 N N . LYS A 1 173 ? -10.552 6.176 0.967 1.00 98.69 173 LYS A N 1
ATOM 1446 C CA . LYS A 1 173 ? -9.413 5.490 0.344 1.00 98.69 173 LYS A CA 1
ATOM 1447 C C . LYS A 1 173 ? -8.630 4.687 1.375 1.00 98.69 173 LYS A C 1
ATOM 1449 O O . LYS A 1 173 ? -8.220 3.571 1.065 1.00 98.69 173 LYS A O 1
ATOM 1454 N N . ALA A 1 174 ? -8.463 5.224 2.586 1.00 98.75 174 ALA A N 1
ATOM 1455 C CA . ALA A 1 174 ? -7.863 4.495 3.697 1.00 98.75 174 ALA A CA 1
ATOM 1456 C C . ALA A 1 174 ? -8.638 3.197 3.967 1.00 98.75 174 ALA A C 1
ATOM 1458 O O . ALA A 1 174 ? -8.045 2.124 3.916 1.00 98.75 174 ALA A O 1
ATOM 1459 N N . GLU A 1 175 ? -9.966 3.267 4.118 1.00 98.69 175 GLU A N 1
ATOM 1460 C CA . GLU A 1 175 ? -10.816 2.083 4.283 1.00 98.69 175 GLU A CA 1
ATOM 1461 C C . GLU A 1 175 ? -10.610 1.074 3.148 1.00 98.69 175 GLU A C 1
ATOM 1463 O O . GLU A 1 175 ? -10.352 -0.103 3.406 1.00 98.69 175 GLU A O 1
ATOM 1468 N N . LYS A 1 176 ? -10.663 1.530 1.891 1.00 98.62 176 LYS A N 1
ATOM 1469 C CA . LYS A 1 176 ? -10.474 0.663 0.724 1.00 98.62 176 LYS A CA 1
ATOM 1470 C C . LYS A 1 176 ? -9.138 -0.081 0.767 1.00 98.62 176 LYS A C 1
ATOM 1472 O O . LYS A 1 176 ? -9.120 -1.295 0.576 1.00 98.62 176 LYS A O 1
ATOM 1477 N N . TYR A 1 177 ? -8.025 0.625 0.955 1.00 98.69 177 TYR A N 1
ATOM 1478 C CA . TYR A 1 177 ? -6.694 0.020 0.867 1.00 98.69 177 TYR A CA 1
ATOM 1479 C C . TYR A 1 177 ? -6.347 -0.820 2.098 1.00 98.69 177 TYR A C 1
ATOM 1481 O O . TYR A 1 177 ? -5.762 -1.891 1.951 1.00 98.69 177 TYR A O 1
ATOM 1489 N N . LEU A 1 178 ? -6.781 -0.408 3.291 1.00 98.62 178 LEU A N 1
ATOM 1490 C CA . LEU A 1 178 ? -6.599 -1.200 4.507 1.00 98.62 178 LEU A CA 1
ATOM 1491 C C . LEU A 1 178 ? -7.371 -2.521 4.434 1.00 98.62 178 LEU A C 1
ATOM 1493 O O . LEU A 1 178 ? -6.816 -3.555 4.788 1.00 98.62 178 LEU A O 1
ATOM 1497 N N . LEU A 1 179 ? -8.598 -2.529 3.895 1.00 98.56 179 LEU A N 1
ATOM 1498 C CA . LEU A 1 179 ? -9.342 -3.772 3.656 1.00 98.56 179 LEU A CA 1
ATOM 1499 C C . LEU A 1 179 ? -8.630 -4.703 2.668 1.00 98.56 179 LEU A C 1
ATOM 1501 O O . LEU A 1 179 ? -8.620 -5.915 2.877 1.00 98.56 179 LEU A O 1
ATOM 1505 N N . GLN A 1 180 ? -8.011 -4.153 1.616 1.00 98.44 180 GLN A N 1
ATOM 1506 C CA . GLN A 1 180 ? -7.194 -4.955 0.700 1.00 98.44 180 GLN A CA 1
ATOM 1507 C C . GLN A 1 180 ? -6.022 -5.593 1.447 1.00 98.44 180 GLN A C 1
ATOM 1509 O O . GLN A 1 180 ? -5.835 -6.799 1.339 1.00 98.44 180 GLN A O 1
ATOM 1514 N N . TYR A 1 181 ? -5.275 -4.835 2.253 1.00 98.44 181 TYR A N 1
ATOM 1515 C CA . TYR A 1 181 ? -4.157 -5.393 3.015 1.00 98.44 181 TYR A CA 1
ATOM 1516 C C . TYR A 1 181 ? -4.596 -6.443 4.046 1.00 98.44 181 TYR A C 1
ATOM 1518 O O . TYR A 1 181 ? -3.999 -7.514 4.116 1.00 98.44 181 TYR A O 1
ATOM 1526 N N . ILE A 1 182 ? -5.677 -6.184 4.785 1.00 97.56 182 ILE A N 1
ATOM 1527 C CA . ILE A 1 182 ? -6.243 -7.110 5.780 1.00 97.56 182 ILE A CA 1
ATOM 1528 C C . ILE A 1 182 ? -6.631 -8.454 5.151 1.00 97.56 182 ILE A C 1
ATOM 1530 O O . ILE A 1 182 ? -6.525 -9.484 5.812 1.00 97.56 182 ILE A O 1
ATOM 1534 N N . SER A 1 183 ? -7.028 -8.477 3.873 1.00 97.44 183 SER A N 1
ATOM 1535 C CA . SER A 1 183 ? -7.305 -9.738 3.169 1.00 97.44 183 SER A CA 1
ATOM 1536 C C . SER A 1 183 ? -6.072 -10.642 3.006 1.00 97.44 183 SER A C 1
ATOM 1538 O O . SER A 1 183 ? -6.224 -11.855 2.884 1.00 97.44 183 SER A O 1
ATOM 1540 N N . TYR A 1 184 ? -4.862 -10.070 3.055 1.00 96.38 184 TYR A N 1
ATOM 1541 C CA . TYR A 1 184 ? -3.588 -10.799 3.051 1.00 96.38 184 TYR A CA 1
ATOM 1542 C C . TYR A 1 184 ? -3.017 -10.993 4.459 1.00 96.38 184 TYR A C 1
ATOM 1544 O O . TYR A 1 184 ? -2.392 -12.015 4.732 1.00 96.38 184 TYR A O 1
ATOM 1552 N N . ASN A 1 185 ? -3.217 -10.017 5.348 1.00 94.94 185 ASN A N 1
ATOM 1553 C CA . ASN A 1 185 ? -2.751 -10.052 6.729 1.00 94.94 185 ASN A CA 1
ATOM 1554 C C . ASN A 1 185 ? -3.858 -9.600 7.693 1.00 94.94 185 ASN A C 1
ATOM 1556 O O . ASN A 1 185 ? -3.930 -8.439 8.105 1.00 94.94 185 ASN A O 1
ATOM 1560 N N . SER A 1 186 ? -4.704 -10.548 8.096 1.00 93.75 186 SER A N 1
ATOM 1561 C CA . SER A 1 186 ? -5.812 -10.303 9.024 1.00 93.75 186 SER A CA 1
ATOM 1562 C C . SER A 1 186 ? -5.364 -10.005 10.457 1.00 93.75 186 SER A C 1
ATOM 1564 O O . SER A 1 186 ? -6.182 -9.585 11.270 1.00 93.75 186 SER A O 1
ATOM 1566 N N . SER A 1 187 ? -4.085 -10.216 10.776 1.00 91.88 187 SER A N 1
ATOM 1567 C CA . SER A 1 187 ? -3.511 -9.996 12.109 1.00 91.88 187 SER A CA 1
ATOM 1568 C C . SER A 1 187 ? -2.866 -8.614 12.262 1.00 91.88 187 SER A C 1
ATOM 1570 O O . SER A 1 187 ? -2.220 -8.350 13.272 1.00 91.88 187 SER A O 1
ATOM 1572 N N . SER A 1 188 ? -3.022 -7.728 11.274 1.00 94.12 188 SER A N 1
ATOM 1573 C CA . SER A 1 188 ? -2.456 -6.379 11.310 1.00 94.12 188 SER A CA 1
ATOM 1574 C C . SER A 1 188 ? -3.218 -5.453 12.264 1.00 94.12 188 SER A C 1
ATOM 1576 O O . SER A 1 188 ? -4.292 -4.937 11.934 1.00 94.12 188 SER A O 1
ATOM 1578 N N . LEU A 1 189 ? -2.641 -5.205 13.441 1.00 93.88 189 LEU A N 1
ATOM 1579 C CA . LEU A 1 189 ? -3.225 -4.334 14.460 1.00 93.88 189 LEU A CA 1
ATOM 1580 C C . LEU A 1 189 ? -3.387 -2.887 13.972 1.00 93.88 189 LEU A C 1
ATOM 1582 O O . LEU A 1 189 ? -4.477 -2.317 14.063 1.00 93.88 189 LEU A O 1
ATOM 1586 N N . SER A 1 190 ? -2.320 -2.314 13.414 1.00 94.62 190 SER A N 1
ATOM 1587 C CA . SER A 1 190 ? -2.297 -0.945 12.888 1.00 94.62 190 SER A CA 1
ATOM 1588 C C . SER A 1 190 ? -3.364 -0.737 11.811 1.00 94.62 190 SER A C 1
ATOM 1590 O O . SER A 1 190 ? -4.043 0.291 11.790 1.00 94.62 190 SER A O 1
ATOM 1592 N N . SER A 1 191 ? -3.597 -1.739 10.955 1.00 96.88 191 SER A N 1
ATOM 1593 C CA . SER A 1 191 ? -4.646 -1.671 9.932 1.00 96.88 191 SER A CA 1
ATOM 1594 C C . SER A 1 191 ? -6.050 -1.693 10.510 1.00 96.88 191 SER A C 1
ATOM 1596 O O . SER A 1 191 ? -6.875 -0.885 10.091 1.00 96.88 191 SER A O 1
ATOM 1598 N N . TRP A 1 192 ? -6.335 -2.575 11.472 1.00 97.50 192 TRP A N 1
ATOM 1599 C CA . TRP A 1 192 ? -7.647 -2.609 12.123 1.00 97.50 192 TRP A CA 1
ATOM 1600 C C . TRP A 1 192 ? -7.945 -1.323 12.891 1.00 97.50 192 TRP A C 1
ATOM 1602 O O . TRP A 1 192 ? -9.064 -0.812 12.813 1.00 97.50 192 TRP A O 1
ATOM 1612 N N . PHE A 1 193 ? -6.940 -0.765 13.568 1.00 97.00 193 PHE A N 1
ATOM 1613 C CA . PHE A 1 193 ? -7.063 0.513 14.260 1.00 97.00 193 PHE A CA 1
ATOM 1614 C C . PHE A 1 193 ? -7.338 1.670 13.286 1.00 97.00 193 PHE A C 1
ATOM 1616 O O . PHE A 1 193 ? -8.371 2.331 13.404 1.00 97.00 193 PHE A O 1
ATOM 1623 N N . MET A 1 194 ? -6.493 1.865 12.263 1.00 98.25 194 MET A N 1
ATOM 1624 C CA . MET A 1 194 ? -6.699 2.918 11.255 1.00 98.25 194 MET A CA 1
ATOM 1625 C C . MET A 1 194 ? -8.029 2.759 10.502 1.00 98.25 194 MET A C 1
ATOM 1627 O O . MET A 1 194 ? -8.684 3.750 10.167 1.00 98.25 194 MET A O 1
ATOM 1631 N N . LEU A 1 195 ? -8.462 1.521 10.247 1.00 98.44 195 LEU A N 1
ATOM 1632 C CA . LEU A 1 195 ? -9.750 1.224 9.623 1.00 98.44 195 LEU A CA 1
ATOM 1633 C C . LEU A 1 195 ? -10.920 1.618 10.538 1.00 98.44 195 LEU A C 1
ATOM 1635 O O . LEU A 1 195 ? -11.898 2.194 10.059 1.00 98.44 195 LEU A O 1
ATOM 1639 N N . GLY A 1 196 ? -10.805 1.363 11.845 1.00 98.44 196 GLY A N 1
ATOM 1640 C CA . GLY A 1 196 ? -11.765 1.805 12.857 1.00 98.44 196 GLY A CA 1
ATOM 1641 C C . GLY A 1 196 ? -11.893 3.327 12.922 1.00 98.44 196 GLY A C 1
ATOM 1642 O O . GLY A 1 196 ? -13.010 3.847 12.869 1.00 98.44 196 GLY A O 1
ATOM 1643 N N . GLU A 1 197 ? -10.769 4.046 12.956 1.00 98.44 197 GLU A N 1
ATOM 1644 C CA . GLU A 1 197 ? -10.743 5.518 12.968 1.00 98.44 197 GLU A CA 1
ATOM 1645 C C . GLU A 1 197 ? -11.317 6.107 11.666 1.00 98.44 197 GLU A C 1
ATOM 1647 O O . GLU A 1 197 ? -12.135 7.033 11.696 1.00 98.44 197 GLU A O 1
ATOM 1652 N N . SER A 1 198 ? -10.964 5.522 10.514 1.00 98.62 198 SER A N 1
ATOM 1653 C CA . SER A 1 198 ? -11.495 5.928 9.204 1.00 98.62 198 SER A CA 1
ATOM 1654 C C . SER A 1 198 ? -13.014 5.769 9.146 1.00 98.62 198 SER A C 1
ATOM 1656 O O . SER A 1 198 ? -13.736 6.700 8.797 1.00 98.62 198 SER A O 1
ATOM 1658 N N . ARG A 1 199 ? -13.527 4.601 9.547 1.00 98.62 199 ARG A N 1
ATOM 1659 C CA . ARG A 1 199 ? -14.964 4.295 9.538 1.00 98.62 199 ARG A CA 1
ATOM 1660 C C . ARG A 1 199 ? -15.754 5.133 10.529 1.00 98.62 199 ARG A C 1
ATOM 1662 O O . ARG A 1 199 ? -16.876 5.520 10.213 1.00 98.62 199 ARG A O 1
ATOM 1669 N N . ASN A 1 200 ? -15.182 5.427 11.695 1.00 98.31 200 ASN A N 1
ATOM 1670 C CA . ASN A 1 200 ? -15.782 6.343 12.659 1.00 98.31 200 ASN A CA 1
ATOM 1671 C C . ASN A 1 200 ? -15.970 7.731 12.032 1.00 98.31 200 ASN A C 1
ATOM 1673 O O . ASN A 1 200 ? -17.073 8.271 12.049 1.00 98.31 200 ASN A O 1
ATOM 1677 N N . THR A 1 201 ? -14.925 8.259 11.388 1.00 98.38 201 THR A N 1
ATOM 1678 C CA . THR A 1 201 ? -14.981 9.570 10.722 1.00 98.38 201 THR A CA 1
ATOM 1679 C C . THR A 1 201 ? -16.001 9.603 9.580 1.00 98.38 201 THR A C 1
ATOM 1681 O O . THR A 1 201 ? -16.692 10.598 9.389 1.00 98.38 201 THR A O 1
ATOM 1684 N N . LEU A 1 202 ? -16.162 8.487 8.866 1.00 98.19 202 LEU A N 1
ATOM 1685 C CA . LEU A 1 202 ? -17.183 8.303 7.828 1.00 98.19 202 LEU A CA 1
ATOM 1686 C C . LEU A 1 202 ? -18.590 8.008 8.384 1.00 98.19 202 LEU A C 1
ATOM 1688 O O . LEU A 1 202 ? -19.491 7.672 7.617 1.00 98.19 202 LEU A O 1
ATOM 1692 N N . ASN A 1 203 ? -18.788 8.083 9.705 1.00 97.81 203 ASN A N 1
ATOM 1693 C CA . ASN A 1 203 ? -20.041 7.779 10.399 1.00 97.81 203 ASN A CA 1
ATOM 1694 C C . ASN A 1 203 ? -20.561 6.339 10.167 1.00 97.81 203 ASN A C 1
ATOM 1696 O O . ASN A 1 203 ? -21.742 6.040 10.349 1.00 97.81 203 ASN A O 1
ATOM 1700 N N . LYS A 1 204 ? -19.674 5.404 9.803 1.00 98.25 204 LYS A N 1
ATOM 1701 C CA . LYS A 1 204 ? -19.956 3.967 9.641 1.00 98.25 204 LYS A CA 1
ATOM 1702 C C . LYS A 1 204 ? -19.796 3.251 10.988 1.00 98.25 204 LYS A C 1
ATOM 1704 O O . LYS A 1 204 ? -18.959 2.360 11.137 1.00 98.25 204 LYS A O 1
ATOM 1709 N N . ILE A 1 205 ? -20.591 3.661 11.981 1.00 97.81 205 ILE A N 1
ATOM 1710 C CA . ILE A 1 205 ? -20.428 3.311 13.408 1.00 97.81 205 ILE A CA 1
ATOM 1711 C C . ILE A 1 205 ? -20.289 1.798 13.635 1.00 97.81 205 ILE A C 1
ATOM 1713 O O . ILE A 1 205 ? -19.327 1.358 14.262 1.00 97.81 205 ILE A O 1
ATOM 1717 N N . SER A 1 206 ? -21.198 0.983 13.095 1.00 97.88 206 SER A N 1
ATOM 1718 C CA . SER A 1 206 ? -21.170 -0.474 13.293 1.00 97.88 206 SER A CA 1
ATOM 1719 C C . SER A 1 206 ? -19.900 -1.124 12.734 1.00 97.88 206 SER A C 1
ATOM 1721 O O . SER A 1 206 ? -19.337 -2.030 13.346 1.00 97.88 206 SER A O 1
ATOM 1723 N N . LEU A 1 207 ? -19.409 -0.637 11.590 1.00 98.31 207 LEU A N 1
ATOM 1724 C CA . LEU A 1 207 ? -18.173 -1.134 10.981 1.00 98.31 207 LEU A CA 1
ATOM 1725 C C . LEU A 1 207 ? -16.933 -0.664 11.752 1.00 98.31 207 LEU A C 1
ATOM 1727 O O . LEU A 1 207 ? -15.944 -1.395 11.833 1.00 98.31 207 LEU A O 1
ATOM 1731 N N . ALA A 1 208 ? -16.971 0.539 12.331 1.00 98.62 208 ALA A N 1
ATOM 1732 C CA . ALA A 1 208 ? -15.913 1.028 13.210 1.00 98.62 208 ALA A CA 1
ATOM 1733 C C . ALA A 1 208 ? -15.799 0.148 14.465 1.00 98.62 208 ALA A C 1
ATOM 1735 O O . ALA A 1 208 ? -14.710 -0.340 14.760 1.00 98.62 208 ALA A O 1
ATOM 1736 N N . ILE A 1 209 ? -16.928 -0.153 15.124 1.00 98.19 209 ILE A N 1
ATOM 1737 C CA . ILE A 1 209 ? -16.994 -1.100 16.251 1.00 98.19 209 ILE A CA 1
ATOM 1738 C C . ILE A 1 209 ? -16.378 -2.447 15.862 1.00 98.19 209 ILE A C 1
ATOM 1740 O O . ILE A 1 209 ? -15.512 -2.948 16.575 1.00 98.19 209 ILE A O 1
ATOM 1744 N N . ALA A 1 210 ? -16.772 -3.016 14.717 1.00 97.69 210 ALA A N 1
ATOM 1745 C CA . ALA A 1 210 ? -16.220 -4.286 14.246 1.00 97.69 210 ALA A CA 1
ATOM 1746 C C . ALA A 1 210 ? -14.690 -4.234 14.088 1.00 97.69 210 ALA A C 1
ATOM 1748 O O . ALA A 1 210 ? -13.999 -5.157 14.506 1.00 97.69 210 ALA A O 1
ATOM 1749 N N . SER A 1 211 ? -14.160 -3.129 13.560 1.00 98.25 211 SER A N 1
ATOM 1750 C CA . SER A 1 211 ? -12.715 -2.951 13.354 1.00 98.25 211 SER A CA 1
ATOM 1751 C C . SER A 1 211 ? -11.953 -2.900 14.684 1.00 98.25 211 SER A C 1
ATOM 1753 O O . SER A 1 211 ? -10.948 -3.591 14.841 1.00 98.25 211 SER A O 1
ATOM 1755 N N . TYR A 1 212 ? -12.461 -2.166 15.683 1.00 97.62 212 TYR A N 1
ATOM 1756 C CA . TYR A 1 212 ? -11.851 -2.149 17.018 1.00 97.62 212 TYR A CA 1
ATOM 1757 C C . TYR A 1 212 ? -11.944 -3.501 17.724 1.00 97.62 212 TYR A C 1
ATOM 1759 O O . TYR A 1 212 ? -11.016 -3.886 18.426 1.00 97.62 212 TYR A O 1
ATOM 1767 N N . LYS A 1 213 ? -13.029 -4.256 17.528 1.00 95.75 213 LYS A N 1
ATOM 1768 C CA . LYS A 1 213 ? -13.154 -5.605 18.096 1.00 95.75 213 LYS A CA 1
ATOM 1769 C C . LYS A 1 213 ? -12.101 -6.555 17.526 1.00 95.75 213 LYS A C 1
ATOM 1771 O O . LYS A 1 213 ? -11.539 -7.330 18.293 1.00 95.75 213 LYS A O 1
ATOM 1776 N N . GLU A 1 214 ? -11.795 -6.477 16.230 1.00 95.50 214 GLU A N 1
ATOM 1777 C CA . GLU A 1 214 ? -10.688 -7.245 15.640 1.00 95.50 214 GLU A CA 1
ATOM 1778 C C . GLU A 1 214 ? -9.324 -6.806 16.189 1.00 95.50 214 GLU A C 1
ATOM 1780 O O . GLU A 1 214 ? -8.531 -7.657 16.591 1.00 95.50 214 GLU A O 1
ATOM 1785 N N . ALA A 1 215 ? -9.082 -5.497 16.331 1.00 94.56 215 ALA A N 1
ATOM 1786 C CA . ALA A 1 215 ? -7.877 -4.991 16.995 1.00 94.56 215 ALA A CA 1
ATOM 1787 C C . ALA A 1 215 ? -7.733 -5.551 18.428 1.00 94.56 215 ALA A C 1
ATOM 1789 O O . ALA A 1 215 ? -6.689 -6.091 18.789 1.00 94.56 215 ALA A O 1
ATOM 1790 N N . LEU A 1 216 ? -8.803 -5.517 19.230 1.00 92.88 216 LEU A N 1
ATOM 1791 C CA . LEU A 1 216 ? -8.807 -6.036 20.603 1.00 92.88 216 LEU A CA 1
ATOM 1792 C C . LEU A 1 216 ? -8.558 -7.544 20.685 1.00 92.88 216 LEU A C 1
ATOM 1794 O O . LEU A 1 216 ? -7.928 -7.995 21.638 1.00 92.88 216 LEU A O 1
ATOM 1798 N N . LYS A 1 217 ? -9.007 -8.336 19.705 1.00 91.56 217 LYS A N 1
ATOM 1799 C CA . LYS A 1 217 ? -8.700 -9.777 19.652 1.00 91.56 217 LYS A CA 1
ATOM 1800 C C . LYS A 1 217 ? -7.204 -10.039 19.483 1.00 91.56 217 LYS A C 1
ATOM 1802 O O . LYS A 1 217 ? -6.698 -10.993 20.071 1.00 91.56 217 LYS A O 1
ATOM 1807 N N . ILE A 1 218 ? -6.510 -9.198 18.713 1.00 89.88 218 ILE A N 1
ATOM 1808 C CA . ILE A 1 218 ? -5.059 -9.293 18.496 1.00 89.88 218 ILE A CA 1
ATOM 1809 C C . ILE A 1 218 ? -4.307 -8.908 19.776 1.00 89.88 218 ILE A C 1
ATOM 1811 O O . ILE A 1 218 ? -3.426 -9.643 20.224 1.00 89.88 218 ILE A O 1
ATOM 1815 N N . ILE A 1 219 ? -4.688 -7.790 20.401 1.00 89.06 219 ILE A N 1
ATOM 1816 C CA . ILE A 1 219 ? -4.043 -7.292 21.626 1.00 89.06 219 ILE A CA 1
ATOM 1817 C C . ILE A 1 219 ? -4.308 -8.241 22.807 1.00 89.06 219 ILE A C 1
ATOM 1819 O O . ILE A 1 219 ? -3.406 -8.662 23.540 1.00 89.06 219 ILE A O 1
ATOM 1823 N N . TYR A 1 220 ? -5.569 -8.623 22.986 1.00 86.12 220 TYR A N 1
ATOM 1824 C CA . TYR A 1 220 ? -6.055 -9.341 24.152 1.00 86.12 220 TYR A CA 1
ATOM 1825 C C . TYR A 1 220 ? -6.919 -10.536 23.724 1.00 86.12 220 TYR A C 1
ATOM 1827 O O . TYR A 1 220 ? -8.137 -10.427 23.635 1.00 86.12 220 TYR A O 1
ATOM 1835 N N . PRO A 1 221 ? -6.339 -11.730 23.506 1.00 80.50 221 PRO A N 1
ATOM 1836 C CA . PRO A 1 221 ? -7.094 -12.903 23.042 1.00 80.50 221 PRO A CA 1
ATOM 1837 C C . PRO A 1 221 ? -8.255 -13.327 23.959 1.00 80.50 221 PRO A C 1
ATOM 1839 O O . PRO A 1 221 ? -9.260 -13.870 23.496 1.00 80.50 221 PRO A O 1
ATOM 1842 N N . LYS A 1 222 ? -8.162 -13.020 25.263 1.00 81.25 222 LYS A N 1
ATOM 1843 C CA . LYS A 1 222 ? -9.240 -13.233 26.246 1.00 81.25 222 LYS A CA 1
ATOM 1844 C C . LYS A 1 222 ? -10.500 -12.403 25.946 1.00 81.25 222 LYS A C 1
ATOM 1846 O O . LYS A 1 222 ? -11.564 -12.727 26.469 1.00 81.25 222 LYS A O 1
ATOM 1851 N N . THR A 1 223 ? -10.417 -11.398 25.069 1.00 82.44 223 THR A N 1
ATOM 1852 C CA . THR A 1 223 ? -11.554 -10.582 24.619 1.00 82.44 223 THR A CA 1
ATOM 1853 C C . THR A 1 223 ? -12.708 -11.433 24.081 1.00 82.44 223 THR A C 1
ATOM 1855 O O . THR A 1 223 ? -13.868 -11.108 24.322 1.00 82.44 223 THR A O 1
ATOM 1858 N N . ASN A 1 224 ? -12.425 -12.560 23.415 1.00 81.25 224 ASN A N 1
ATOM 1859 C CA . ASN A 1 224 ? -13.476 -13.442 22.894 1.00 81.25 224 ASN A CA 1
ATOM 1860 C C . ASN A 1 224 ? -14.394 -13.984 24.000 1.00 81.25 224 ASN A C 1
ATOM 1862 O O . ASN A 1 224 ? -15.603 -14.078 23.797 1.00 81.25 224 ASN A O 1
ATOM 1866 N N . ASN A 1 225 ? -13.847 -14.276 25.184 1.00 81.44 225 ASN A N 1
ATOM 1867 C CA . ASN A 1 225 ? -14.650 -14.730 26.319 1.00 81.44 225 ASN A CA 1
ATOM 1868 C C . ASN A 1 225 ? -15.607 -13.623 26.780 1.00 81.44 225 ASN A C 1
ATOM 1870 O O . ASN A 1 225 ? -16.773 -13.898 27.042 1.00 81.44 225 ASN A O 1
ATOM 1874 N N . ILE A 1 226 ? -15.134 -12.371 26.801 1.00 79.75 226 ILE A N 1
ATOM 1875 C CA . ILE A 1 226 ? -15.934 -11.202 27.193 1.00 79.75 226 ILE A CA 1
ATOM 1876 C C . ILE A 1 226 ? -17.027 -10.913 26.155 1.00 79.75 226 ILE A C 1
ATOM 1878 O O . ILE A 1 226 ? -18.160 -10.606 26.513 1.00 79.75 226 ILE A O 1
ATOM 1882 N N . PHE A 1 227 ? -16.724 -11.043 24.860 1.00 81.19 227 PHE A N 1
ATOM 1883 C CA . PHE A 1 227 ? -17.715 -10.862 23.792 1.00 81.19 227 PHE A CA 1
ATOM 1884 C C . PHE A 1 227 ? -18.839 -11.903 23.843 1.00 81.19 227 PHE A C 1
ATOM 1886 O O . PHE A 1 227 ? -19.985 -11.568 23.519 1.00 81.19 227 PHE A O 1
ATOM 1893 N N . ASN A 1 228 ? -18.506 -13.126 24.267 1.00 70.44 228 ASN A N 1
ATOM 1894 C CA . ASN A 1 228 ? -19.429 -14.254 24.375 1.00 70.44 228 ASN A CA 1
ATOM 1895 C C . ASN A 1 228 ? -20.202 -14.295 25.705 1.00 70.44 228 ASN A C 1
ATOM 1897 O O . ASN A 1 228 ? -21.228 -14.964 25.785 1.00 70.44 228 ASN A O 1
ATOM 1901 N N . SER A 1 229 ? -19.747 -13.588 26.743 1.00 67.88 229 SER A N 1
ATOM 1902 C CA . SER A 1 229 ? -20.478 -13.448 28.007 1.00 67.88 229 SER A CA 1
ATOM 1903 C C . SER A 1 229 ? -21.447 -12.270 27.941 1.00 67.88 229 SER A C 1
ATOM 1905 O O . SER A 1 229 ? -20.998 -11.140 27.763 1.00 67.88 229 SER A O 1
ATOM 1907 N N . THR A 1 230 ? -22.755 -12.482 28.113 1.00 59.66 230 THR A N 1
ATOM 1908 C CA . THR A 1 230 ? -23.709 -11.363 28.200 1.00 59.66 230 THR A CA 1
ATOM 1909 C C . THR A 1 230 ? -24.936 -11.699 29.046 1.00 59.66 230 THR A C 1
ATOM 1911 O O . THR A 1 230 ? -25.701 -12.573 28.666 1.00 59.66 230 THR A O 1
ATOM 1914 N N . TYR A 1 231 ? -25.119 -10.991 30.160 1.00 52.91 231 TYR A N 1
ATOM 1915 C CA . TYR A 1 231 ? -26.165 -9.989 30.422 1.00 52.91 231 TYR A CA 1
ATOM 1916 C C . TYR A 1 231 ? -25.611 -9.125 31.557 1.00 52.91 231 TYR A C 1
ATOM 1918 O O . TYR A 1 231 ? -25.116 -9.686 32.527 1.00 52.91 231 TYR A O 1
ATOM 1926 N N . ALA A 1 232 ? -25.645 -7.797 31.426 1.00 58.12 232 ALA A N 1
ATOM 1927 C CA . ALA A 1 232 ? -25.357 -6.925 32.559 1.00 58.12 232 ALA A CA 1
ATOM 1928 C C . ALA A 1 232 ? -26.625 -6.174 32.947 1.00 58.12 232 ALA A C 1
ATOM 1930 O O . ALA A 1 232 ? -27.262 -5.535 32.099 1.00 58.12 232 ALA A O 1
ATOM 1931 N N . THR A 1 233 ? -27.000 -6.260 34.215 1.00 67.44 233 THR A N 1
ATOM 1932 C CA . THR A 1 233 ? -28.093 -5.472 34.781 1.00 67.44 233 THR A CA 1
ATOM 1933 C C . THR A 1 233 ? -27.749 -3.977 34.730 1.00 67.44 233 THR A C 1
ATOM 1935 O O . THR A 1 233 ? -26.598 -3.571 34.545 1.00 67.44 233 THR A O 1
ATOM 1938 N N . TYR A 1 234 ? -28.754 -3.113 34.884 1.00 71.69 234 TYR A N 1
ATOM 1939 C CA . TYR A 1 234 ? -28.524 -1.667 34.984 1.00 71.69 234 TYR A CA 1
ATOM 1940 C C . TYR A 1 234 ? -27.591 -1.302 36.158 1.00 71.69 234 TYR A C 1
ATOM 1942 O O . TYR A 1 234 ? -26.775 -0.388 36.043 1.00 71.69 234 TYR A O 1
ATOM 1950 N N . GLU A 1 235 ? -27.658 -2.059 37.256 1.00 75.19 235 GLU A N 1
ATOM 1951 C CA . GLU A 1 235 ? -26.791 -1.885 38.425 1.00 75.19 235 GLU A CA 1
ATOM 1952 C C . GLU A 1 235 ? -25.328 -2.225 38.118 1.00 75.19 235 GLU A C 1
ATOM 1954 O O . GLU A 1 235 ? -24.425 -1.483 38.510 1.00 75.19 235 GLU A O 1
ATOM 1959 N N . GLU A 1 236 ? -25.081 -3.298 37.362 1.00 77.12 236 GLU A N 1
ATOM 1960 C CA . GLU A 1 236 ? -23.732 -3.679 36.930 1.00 77.12 236 GLU A CA 1
ATOM 1961 C C . GLU A 1 236 ? -23.117 -2.638 35.993 1.00 77.12 236 GLU A C 1
ATOM 1963 O O . GLU A 1 236 ? -21.935 -2.323 36.128 1.00 77.12 236 GLU A O 1
ATOM 1968 N N . GLN A 1 237 ? -23.915 -2.041 35.100 1.00 82.38 237 GLN A N 1
ATOM 1969 C CA . GLN A 1 237 ? -23.465 -0.918 34.277 1.00 82.38 237 GLN A CA 1
ATOM 1970 C C . GLN A 1 237 ? -23.041 0.272 35.146 1.00 82.38 237 GLN A C 1
ATOM 1972 O O . GLN A 1 237 ? -21.916 0.748 35.007 1.00 82.38 237 GLN A O 1
ATOM 1977 N N . GLN A 1 238 ? -23.910 0.745 36.048 1.00 82.62 238 GLN A N 1
ATOM 1978 C CA . GLN A 1 238 ? -23.579 1.887 36.908 1.00 82.62 238 GLN A CA 1
ATOM 1979 C C . GLN A 1 238 ? -22.341 1.615 37.767 1.00 82.62 238 GLN A C 1
ATOM 1981 O O . GLN A 1 238 ? -21.538 2.516 38.017 1.00 82.62 238 GLN A O 1
ATOM 1986 N N . LYS A 1 239 ? -22.190 0.378 38.249 1.00 85.12 239 LYS A N 1
ATOM 1987 C CA . LYS A 1 239 ? -21.010 -0.042 39.000 1.00 85.12 239 LYS A CA 1
ATOM 1988 C C . LYS A 1 239 ? -19.751 0.052 38.134 1.00 85.12 239 LYS A C 1
ATOM 1990 O O . LYS A 1 239 ? -18.796 0.696 38.560 1.00 85.12 239 LYS A O 1
ATOM 1995 N N . LEU A 1 240 ? -19.772 -0.506 36.921 1.00 83.00 240 LEU A N 1
ATOM 1996 C CA . LEU A 1 240 ? -18.654 -0.449 35.971 1.00 83.00 240 LEU A CA 1
ATOM 1997 C C . LEU A 1 240 ? -18.295 0.988 35.573 1.00 83.00 240 LEU A C 1
ATOM 1999 O O . LEU A 1 240 ? -17.118 1.331 35.523 1.00 83.00 240 LEU A O 1
ATOM 2003 N N . GLU A 1 241 ? -19.285 1.853 35.347 1.00 83.44 241 GLU A N 1
ATOM 2004 C CA . GLU A 1 241 ? -19.063 3.275 35.048 1.00 83.44 241 GLU A CA 1
ATOM 2005 C C . GLU A 1 241 ? -18.369 4.008 36.199 1.00 83.44 241 GLU A C 1
ATOM 2007 O O . GLU A 1 241 ? -17.476 4.820 35.973 1.00 83.44 241 GLU A O 1
ATOM 2012 N N . LYS A 1 242 ? -18.727 3.702 37.449 1.00 85.06 242 LYS A N 1
ATOM 2013 C CA . LYS A 1 242 ? -18.038 4.261 38.622 1.00 85.06 242 LYS A CA 1
ATOM 2014 C C . LYS A 1 242 ? -16.633 3.684 38.782 1.00 85.06 242 LYS A C 1
ATOM 2016 O O . LYS A 1 242 ? -15.725 4.402 39.196 1.00 85.06 242 LYS A O 1
ATOM 2021 N N . GLU A 1 243 ? -16.446 2.401 38.485 1.00 84.00 243 GLU A N 1
ATOM 2022 C CA . GLU A 1 243 ? -15.146 1.731 38.572 1.00 84.00 243 GLU A CA 1
ATOM 2023 C C . GLU A 1 243 ? -14.164 2.245 37.521 1.00 84.00 243 GLU A C 1
ATOM 2025 O O . GLU A 1 243 ? -13.008 2.477 37.859 1.00 84.00 243 GLU A O 1
ATOM 2030 N N . ILE A 1 244 ? -14.610 2.508 36.289 1.00 84.00 244 ILE A N 1
ATOM 2031 C CA . ILE A 1 244 ? -13.733 2.972 35.205 1.00 84.00 244 ILE A CA 1
ATOM 2032 C C . ILE A 1 244 ? -13.139 4.357 35.476 1.00 84.00 244 ILE A C 1
ATOM 2034 O O . ILE A 1 244 ? -12.023 4.637 35.054 1.00 84.00 244 ILE A O 1
ATOM 2038 N N . ILE A 1 245 ? -13.865 5.201 36.218 1.00 81.44 245 ILE A N 1
ATOM 2039 C CA . ILE A 1 245 ? -13.386 6.514 36.672 1.00 81.44 245 ILE A CA 1
ATOM 2040 C C . ILE A 1 245 ? -12.265 6.350 37.706 1.00 81.44 245 ILE A C 1
ATOM 2042 O O . ILE A 1 245 ? -11.338 7.151 37.740 1.00 81.44 245 ILE A O 1
ATOM 2046 N N . LYS A 1 246 ? -12.350 5.321 38.558 1.00 82.19 246 LYS A N 1
ATOM 2047 C CA . LYS A 1 246 ? -11.368 5.060 39.621 1.00 82.19 246 LYS A CA 1
ATOM 2048 C C . LYS A 1 246 ? -10.145 4.303 39.114 1.00 82.19 246 LYS A C 1
ATOM 2050 O O . LYS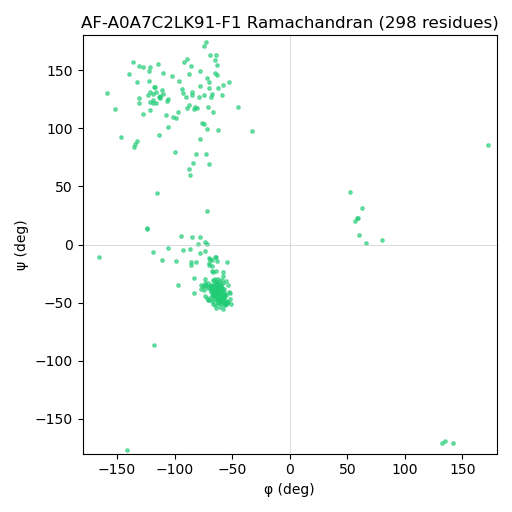 A 1 246 ? -9.036 4.584 39.550 1.00 82.19 246 LYS A O 1
ATOM 2055 N N . LYS A 1 247 ? -10.363 3.305 38.255 1.00 79.62 247 LYS A N 1
ATOM 2056 C CA . LYS A 1 247 ? -9.328 2.458 37.667 1.00 79.62 247 LYS A CA 1
ATOM 2057 C C . LYS A 1 247 ? -9.741 2.051 36.245 1.00 79.62 247 LYS A C 1
ATOM 2059 O O . LYS A 1 247 ? -10.452 1.050 36.074 1.00 79.62 247 LYS A O 1
ATOM 2064 N N . PRO A 1 248 ? -9.325 2.813 35.223 1.00 78.44 248 PRO A N 1
ATOM 2065 C CA . PRO A 1 248 ? -9.545 2.429 33.839 1.00 78.44 248 PRO A CA 1
ATOM 2066 C C . PRO A 1 248 ? -8.717 1.177 33.545 1.00 78.44 248 PRO A C 1
ATOM 2068 O O . PRO A 1 248 ? -7.495 1.208 33.586 1.00 78.44 248 PRO A O 1
ATOM 2071 N N . THR A 1 249 ? -9.384 0.055 33.288 1.00 84.19 249 THR A N 1
ATOM 2072 C CA . THR A 1 249 ? -8.728 -1.182 32.848 1.00 84.19 249 THR A CA 1
ATOM 2073 C C . THR A 1 249 ? -9.296 -1.594 31.504 1.00 84.19 249 THR A C 1
ATOM 2075 O O . THR A 1 249 ? -10.457 -1.302 31.191 1.00 84.19 249 THR A O 1
ATOM 2078 N N . LEU A 1 250 ? -8.496 -2.313 30.719 1.00 87.25 250 LEU A N 1
ATOM 2079 C CA . LEU A 1 250 ? -8.932 -2.859 29.440 1.00 87.25 250 LEU A CA 1
ATOM 2080 C C . LEU A 1 250 ? -10.232 -3.667 29.573 1.00 87.25 250 LEU A C 1
ATOM 2082 O O . LEU A 1 250 ? -11.179 -3.469 28.815 1.00 87.25 250 LEU A O 1
ATOM 2086 N N . ASP A 1 251 ? -10.287 -4.551 30.567 1.00 86.00 251 ASP A N 1
ATOM 2087 C CA . ASP A 1 251 ? -11.435 -5.416 30.833 1.00 86.00 251 ASP A CA 1
ATOM 2088 C C . ASP A 1 251 ? -12.701 -4.601 31.152 1.00 86.00 251 ASP A C 1
ATOM 2090 O O . ASP A 1 251 ? -13.764 -4.866 30.586 1.00 86.00 251 ASP A O 1
ATOM 2094 N N . ASN A 1 252 ? -12.577 -3.542 31.963 1.00 86.62 252 ASN A N 1
ATOM 2095 C CA . ASN A 1 252 ? -13.689 -2.643 32.281 1.00 86.62 252 ASN A CA 1
ATOM 2096 C C . ASN A 1 252 ? -14.204 -1.912 31.033 1.00 86.62 252 ASN A C 1
ATOM 2098 O O . ASN A 1 252 ? -15.418 -1.848 30.827 1.00 86.62 252 ASN A O 1
ATOM 2102 N N . TYR A 1 253 ? -13.310 -1.410 30.170 1.00 91.12 253 TYR A N 1
ATOM 2103 C CA . TYR A 1 253 ? -13.711 -0.766 28.915 1.00 91.12 253 TYR A CA 1
ATOM 2104 C C . TYR A 1 253 ? -14.437 -1.730 27.977 1.00 91.12 253 TYR A C 1
ATOM 2106 O O . TYR A 1 253 ? -15.491 -1.383 27.445 1.00 91.12 253 TYR A O 1
ATOM 2114 N N . ILE A 1 254 ? -13.909 -2.942 27.784 1.00 90.50 254 ILE A N 1
ATOM 2115 C CA . ILE A 1 254 ? -14.499 -3.940 26.879 1.00 90.50 254 ILE A CA 1
ATOM 2116 C C . ILE A 1 254 ? -15.871 -4.388 27.389 1.00 90.50 254 ILE A C 1
ATOM 2118 O O . ILE A 1 254 ? -16.817 -4.473 26.600 1.00 90.50 254 ILE A O 1
ATOM 2122 N N . LYS A 1 255 ? -15.999 -4.649 28.697 1.00 88.81 255 LYS A N 1
ATOM 2123 C CA . LYS A 1 255 ? -17.275 -5.004 29.332 1.00 88.81 255 LYS A CA 1
ATOM 2124 C C . LYS A 1 255 ? -18.306 -3.902 29.135 1.00 88.81 255 LYS A C 1
ATOM 2126 O O . LYS A 1 255 ? -19.394 -4.175 28.637 1.00 88.81 255 LYS A O 1
ATOM 2131 N N . LEU A 1 256 ? -17.957 -2.657 29.454 1.00 89.69 256 LEU A N 1
ATOM 2132 C CA . LEU A 1 256 ? -18.877 -1.531 29.325 1.00 89.69 256 LEU A CA 1
ATOM 2133 C C . LEU A 1 256 ? -19.277 -1.288 27.861 1.00 89.69 256 LEU A C 1
ATOM 2135 O O . LEU A 1 256 ? -20.462 -1.144 27.565 1.00 89.69 256 LEU A O 1
ATOM 2139 N N . ALA A 1 257 ? -18.320 -1.349 26.931 1.00 92.56 257 ALA A N 1
ATOM 2140 C CA . ALA A 1 257 ? -18.584 -1.258 25.496 1.00 92.56 257 ALA A CA 1
ATOM 2141 C C . ALA A 1 257 ? -19.583 -2.324 25.024 1.00 92.56 257 ALA A C 1
ATOM 2143 O O . ALA A 1 257 ? -20.519 -2.014 24.287 1.00 92.56 257 ALA A O 1
ATOM 2144 N N . ARG A 1 258 ? -19.424 -3.569 25.494 1.00 90.56 258 ARG A N 1
ATOM 2145 C CA . ARG A 1 258 ? -20.322 -4.679 25.164 1.00 90.56 258 ARG A CA 1
ATOM 2146 C C . ARG A 1 258 ? -21.729 -4.465 25.718 1.00 90.56 258 ARG A C 1
ATOM 2148 O O . ARG A 1 258 ? -22.695 -4.738 25.013 1.00 90.56 258 ARG A O 1
ATOM 2155 N N . ILE A 1 259 ? -21.859 -3.950 26.942 1.00 89.06 259 ILE A N 1
ATOM 2156 C CA . ILE A 1 259 ? -23.161 -3.614 27.545 1.00 89.06 259 ILE A CA 1
ATOM 2157 C C . ILE A 1 259 ? -23.904 -2.594 26.679 1.00 89.06 259 ILE A C 1
ATOM 2159 O O . ILE A 1 259 ? -25.070 -2.805 26.346 1.00 89.06 259 ILE A O 1
ATOM 2163 N N . TYR A 1 260 ? -23.228 -1.515 26.283 1.00 91.69 260 TYR A N 1
ATOM 2164 C CA . TYR A 1 260 ? -23.810 -0.497 25.410 1.00 91.69 260 TYR A CA 1
ATOM 2165 C C . TYR A 1 260 ? -24.151 -1.043 24.015 1.00 91.69 260 TYR A C 1
ATOM 2167 O O . TYR A 1 260 ? -25.224 -0.739 23.493 1.00 91.69 260 TYR A O 1
ATOM 2175 N N . GLU A 1 261 ? -23.303 -1.911 23.447 1.00 92.00 261 GLU A N 1
ATOM 2176 C CA . GLU A 1 261 ? -23.550 -2.566 22.152 1.00 92.00 261 GLU A CA 1
ATOM 2177 C C . GLU A 1 261 ? -24.855 -3.379 22.181 1.00 92.00 261 GLU A C 1
ATOM 2179 O O . GLU A 1 261 ? -25.681 -3.248 21.281 1.00 92.00 261 GLU A O 1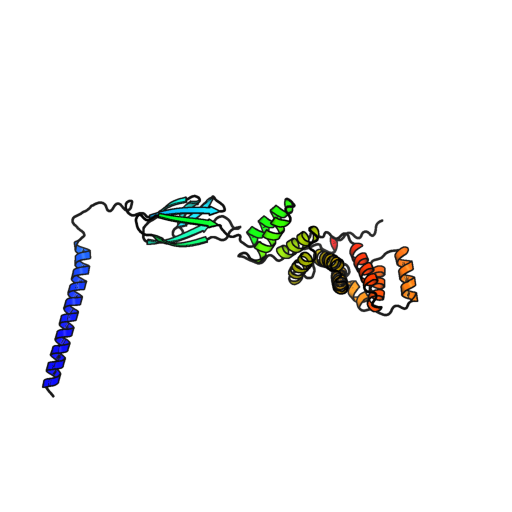
ATOM 2184 N N . LEU A 1 262 ? -25.085 -4.168 23.238 1.00 88.19 262 LEU A N 1
ATOM 2185 C CA . LEU A 1 262 ? -26.302 -4.980 23.399 1.00 88.19 262 LEU A CA 1
ATOM 2186 C C . LEU A 1 262 ? -27.570 -4.150 23.597 1.00 88.19 262 LEU A C 1
ATOM 2188 O O . LEU A 1 262 ? -28.652 -4.584 23.212 1.00 88.19 262 LEU A O 1
ATOM 2192 N N . LYS A 1 263 ? -27.446 -2.966 24.202 1.00 89.62 263 LYS A N 1
ATOM 2193 C CA . LYS A 1 263 ? -28.558 -2.021 24.380 1.00 89.62 263 LYS A CA 1
ATOM 2194 C C . LYS A 1 263 ? -28.890 -1.245 23.105 1.00 89.62 263 LYS A C 1
ATOM 2196 O O . LYS A 1 263 ? -29.871 -0.509 23.087 1.00 89.62 263 LYS A O 1
ATOM 2201 N N . GLY A 1 264 ? -28.079 -1.388 22.056 1.00 91.12 264 GLY A N 1
ATOM 2202 C CA . GLY A 1 264 ? -28.223 -0.645 20.807 1.00 91.12 264 GLY A CA 1
ATOM 2203 C C . GLY A 1 264 ? -27.668 0.781 20.857 1.00 91.12 264 GLY A C 1
ATOM 2204 O O . GLY A 1 264 ? -27.754 1.493 19.858 1.00 91.12 264 GLY A O 1
ATOM 2205 N N . ASP A 1 265 ? -27.049 1.203 21.964 1.00 94.69 265 ASP A N 1
ATOM 2206 C CA . ASP A 1 265 ? -26.340 2.482 22.032 1.00 94.69 265 ASP A CA 1
ATOM 2207 C C . ASP A 1 265 ? -24.937 2.331 21.432 1.00 94.69 265 ASP A C 1
ATOM 2209 O O . ASP A 1 265 ? -23.909 2.210 22.107 1.00 94.69 265 ASP A O 1
ATOM 2213 N N . LEU A 1 266 ? -24.914 2.319 20.101 1.00 95.88 266 LEU A N 1
ATOM 2214 C CA . LEU A 1 266 ? -23.698 2.108 19.330 1.00 95.88 266 LEU A CA 1
ATOM 2215 C C . LEU A 1 266 ? -22.694 3.259 19.478 1.00 95.88 266 LEU A C 1
ATOM 2217 O O . LEU A 1 266 ? -21.503 3.043 19.276 1.00 95.88 266 LEU A O 1
ATOM 2221 N N . LYS A 1 267 ? -23.135 4.471 19.838 1.00 96.81 267 LYS A N 1
ATOM 2222 C CA . LYS A 1 267 ? -22.224 5.609 20.040 1.00 96.81 267 LYS A CA 1
ATOM 2223 C C . LYS A 1 267 ? -21.395 5.412 21.303 1.00 96.81 267 LYS A C 1
ATOM 2225 O O . LYS A 1 267 ? -20.171 5.529 21.247 1.00 96.81 267 LYS A O 1
ATOM 2230 N N . SER A 1 268 ? -22.041 5.047 22.409 1.00 94.94 268 SER A N 1
ATOM 2231 C CA . SER A 1 268 ? -21.344 4.727 23.658 1.00 94.94 268 SER A CA 1
ATOM 2232 C C . SER A 1 268 ? -20.488 3.470 23.508 1.00 94.94 268 SER A C 1
ATOM 2234 O O . SER A 1 268 ? -19.328 3.460 23.919 1.00 94.94 268 SER A O 1
ATOM 2236 N N . ALA A 1 269 ? -20.999 2.437 22.829 1.00 95.81 269 ALA A N 1
ATOM 2237 C CA . ALA A 1 269 ? -20.227 1.229 22.538 1.00 95.81 269 ALA A CA 1
ATOM 2238 C C . ALA A 1 269 ? -18.940 1.543 21.758 1.00 95.81 269 ALA A C 1
ATOM 2240 O O . ALA A 1 269 ? -17.852 1.119 22.146 1.00 95.81 269 ALA A O 1
ATOM 2241 N N . LEU A 1 270 ? -19.054 2.333 20.685 1.00 97.81 270 LEU A N 1
ATOM 2242 C CA . LEU A 1 270 ? -17.923 2.791 19.884 1.00 97.81 270 LEU A CA 1
ATOM 2243 C C . LEU A 1 270 ? -16.911 3.569 20.726 1.00 97.81 270 LEU A C 1
ATOM 2245 O O . LEU A 1 270 ? -15.714 3.305 20.628 1.00 97.81 270 LEU A O 1
ATOM 2249 N N . TYR A 1 271 ? -17.384 4.499 21.561 1.00 96.12 271 TYR A N 1
ATOM 2250 C CA . TYR A 1 271 ? -16.530 5.282 22.451 1.00 96.12 271 TYR A CA 1
ATOM 2251 C C . TYR A 1 271 ? -15.672 4.377 23.345 1.00 96.12 271 TYR A C 1
ATOM 2253 O O . TYR A 1 271 ? -14.448 4.520 23.366 1.00 96.12 271 TYR A O 1
ATOM 2261 N N . TYR A 1 272 ? -16.288 3.412 24.032 1.00 95.19 272 TYR A N 1
ATOM 2262 C CA . TYR A 1 272 ? -15.570 2.538 24.958 1.00 95.19 272 TYR A CA 1
ATOM 2263 C C . TYR A 1 272 ? -14.692 1.494 24.251 1.00 95.19 272 TYR A C 1
ATOM 2265 O O . TYR A 1 272 ? -13.582 1.247 24.718 1.00 95.19 272 TYR A O 1
ATOM 2273 N N . TYR A 1 273 ? -15.105 0.941 23.102 1.00 96.50 273 TYR A N 1
ATOM 2274 C CA . TYR A 1 273 ? -14.237 0.056 22.310 1.00 96.50 273 TYR A CA 1
ATOM 2275 C C . TYR A 1 273 ? -13.001 0.777 21.785 1.00 96.50 273 TYR A C 1
ATOM 2277 O O . TYR A 1 273 ? -11.894 0.251 21.866 1.00 96.50 273 TYR A O 1
ATOM 2285 N N . ARG A 1 274 ? -13.175 1.999 21.282 1.00 96.06 274 ARG A N 1
ATOM 2286 C CA . ARG A 1 274 ? -12.059 2.829 20.843 1.00 96.06 274 ARG A CA 1
ATOM 2287 C C . ARG A 1 274 ? -11.127 3.150 22.010 1.00 96.06 274 ARG A C 1
ATOM 2289 O O . ARG A 1 274 ? -9.923 2.983 21.875 1.00 96.06 274 ARG A O 1
ATOM 2296 N N . LYS A 1 275 ? -11.668 3.549 23.169 1.00 93.56 275 LYS A N 1
ATOM 2297 C CA . LYS A 1 275 ? -10.872 3.800 24.384 1.00 93.56 275 LYS A CA 1
ATOM 2298 C C . LYS A 1 275 ? -10.084 2.572 24.835 1.00 93.56 275 LYS A C 1
ATOM 2300 O O . LYS A 1 275 ? -8.920 2.729 25.168 1.00 93.56 275 LYS A O 1
ATOM 2305 N N . ALA A 1 276 ? -10.681 1.381 24.778 1.00 92.81 276 ALA A N 1
ATOM 2306 C CA . ALA A 1 276 ? -9.999 0.123 25.078 1.00 92.81 276 ALA A CA 1
ATOM 2307 C C . ALA A 1 276 ? -8.757 -0.085 24.196 1.00 92.81 276 ALA A C 1
ATOM 2309 O O . ALA A 1 276 ? -7.701 -0.445 24.701 1.00 92.81 276 ALA A O 1
ATOM 2310 N N . VAL A 1 277 ? -8.873 0.163 22.886 1.00 93.06 277 VAL A N 1
ATOM 2311 C CA . VAL A 1 277 ? -7.741 0.049 21.951 1.00 93.06 277 VAL A CA 1
ATOM 2312 C C . VAL A 1 277 ? -6.714 1.164 22.171 1.00 93.06 277 VAL A C 1
ATOM 2314 O O . VAL A 1 277 ? -5.523 0.910 22.081 1.00 93.06 277 VAL A O 1
ATOM 2317 N N . MET A 1 278 ? -7.157 2.379 22.504 1.00 90.50 278 MET A N 1
ATOM 2318 C CA . MET A 1 278 ? -6.278 3.531 22.752 1.00 90.50 278 MET A CA 1
ATOM 2319 C C . MET A 1 278 ? -5.511 3.483 24.081 1.00 90.50 278 MET A C 1
ATOM 2321 O O . MET A 1 278 ? -4.692 4.364 24.307 1.00 90.50 278 MET A O 1
ATOM 2325 N N . LEU A 1 279 ? -5.752 2.497 24.953 1.00 88.62 279 LEU A N 1
ATOM 2326 C CA . LEU A 1 279 ? -4.874 2.235 26.109 1.00 88.62 279 LEU A CA 1
ATOM 2327 C C . LEU A 1 279 ? -3.465 1.786 25.697 1.00 88.62 279 LEU A C 1
ATOM 2329 O O . LEU A 1 279 ? -2.569 1.673 26.529 1.00 88.62 279 LEU A O 1
ATOM 2333 N N . PHE A 1 280 ? -3.301 1.485 24.416 1.00 87.19 280 PHE A N 1
ATOM 2334 C CA . PHE A 1 280 ? -2.100 0.947 23.832 1.00 87.19 280 PHE A CA 1
ATOM 2335 C C . PHE A 1 280 ? -1.537 1.948 22.833 1.00 87.19 280 PHE A C 1
ATOM 2337 O O . PHE A 1 280 ? -2.254 2.432 21.950 1.00 87.19 280 PHE A O 1
ATOM 2344 N N . ASN A 1 281 ? -0.240 2.227 22.936 1.00 85.25 281 ASN A N 1
ATOM 2345 C CA . ASN A 1 281 ? 0.435 3.099 21.987 1.00 85.25 281 ASN A CA 1
ATOM 2346 C C . ASN A 1 281 ? 0.734 2.336 20.684 1.00 85.25 281 ASN A C 1
ATOM 2348 O O . ASN A 1 281 ? 1.759 1.669 20.561 1.00 85.25 281 ASN A O 1
ATOM 2352 N N . ILE A 1 282 ? -0.201 2.387 19.731 1.00 88.69 282 ILE A N 1
ATOM 2353 C CA . ILE A 1 282 ? -0.105 1.678 18.447 1.00 88.69 282 ILE A CA 1
ATOM 2354 C C . ILE A 1 282 ? 0.724 2.501 17.460 1.00 88.69 282 ILE A C 1
ATOM 2356 O O . ILE A 1 282 ? 0.290 3.571 17.026 1.00 88.69 282 ILE A O 1
ATOM 2360 N N . ASP A 1 283 ? 1.866 1.962 17.027 1.00 91.31 283 ASP A N 1
ATOM 2361 C CA . ASP A 1 283 ? 2.581 2.499 15.870 1.00 91.31 283 ASP A CA 1
ATOM 2362 C C . ASP A 1 283 ? 1.801 2.173 14.591 1.00 91.31 283 ASP A C 1
ATOM 2364 O O . ASP A 1 283 ? 1.846 1.074 14.034 1.00 91.31 283 ASP A O 1
ATOM 2368 N N . ILE A 1 284 ? 1.047 3.161 14.119 1.00 93.44 284 ILE A N 1
ATOM 2369 C CA . ILE A 1 284 ? 0.226 3.037 12.916 1.00 93.44 284 ILE A CA 1
ATOM 2370 C C . ILE A 1 284 ? 1.048 2.927 11.624 1.00 93.44 284 ILE A C 1
ATOM 2372 O O . ILE A 1 284 ? 0.477 2.596 10.584 1.00 93.44 284 ILE A O 1
ATOM 2376 N N . SER A 1 285 ? 2.355 3.207 11.668 1.00 93.31 285 SER A N 1
ATOM 2377 C CA . SER A 1 285 ? 3.250 3.138 10.510 1.00 93.31 285 SER A CA 1
ATOM 2378 C C . SER A 1 285 ? 3.830 1.738 10.269 1.00 93.31 285 SER A C 1
ATOM 2380 O O . SER A 1 285 ? 4.315 1.465 9.164 1.00 93.31 285 SER A O 1
ATOM 2382 N N . ASP A 1 286 ? 3.726 0.838 11.255 1.00 92.19 286 ASP A N 1
ATOM 2383 C CA . ASP A 1 286 ? 4.233 -0.530 11.174 1.00 92.19 286 ASP A CA 1
ATOM 2384 C C . ASP A 1 286 ? 3.126 -1.537 10.773 1.00 92.19 286 ASP A C 1
ATOM 2386 O O . ASP A 1 286 ? 2.183 -1.786 11.537 1.00 92.19 286 ASP A O 1
ATOM 2390 N N . PRO A 1 287 ? 3.218 -2.166 9.582 1.00 90.38 287 PRO A N 1
ATOM 2391 C CA . PRO A 1 287 ? 2.285 -3.207 9.146 1.00 90.38 287 PRO A CA 1
ATOM 2392 C C . PRO A 1 287 ? 2.352 -4.520 9.936 1.00 90.38 287 PRO A C 1
ATOM 2394 O O . PRO A 1 287 ? 1.476 -5.373 9.745 1.00 90.38 287 PRO A O 1
ATOM 2397 N N . TYR A 1 288 ? 3.392 -4.721 10.750 1.00 88.81 288 TYR A N 1
ATOM 2398 C CA . TYR A 1 288 ? 3.688 -5.981 11.437 1.00 88.81 288 TYR A CA 1
ATOM 2399 C C . TYR A 1 288 ? 3.813 -5.842 12.950 1.00 88.81 288 TYR A C 1
ATOM 2401 O O . TYR A 1 288 ? 4.273 -6.794 13.588 1.00 88.81 288 TYR A O 1
ATOM 2409 N N . MET A 1 289 ? 3.388 -4.702 13.505 1.00 83.94 289 MET A N 1
ATOM 2410 C CA . MET A 1 289 ? 3.447 -4.427 14.937 1.00 83.94 289 MET A CA 1
ATOM 2411 C C . MET A 1 289 ? 2.950 -5.639 15.730 1.00 83.94 289 MET A C 1
ATOM 2413 O O . MET A 1 289 ? 1.800 -6.075 15.576 1.00 83.94 289 MET A O 1
ATOM 2417 N N . LYS A 1 290 ? 3.825 -6.222 16.556 1.00 73.00 290 LYS A N 1
ATOM 2418 C CA . LYS A 1 290 ? 3.472 -7.400 17.348 1.00 73.00 290 LYS A CA 1
ATOM 2419 C C . LYS A 1 290 ? 2.898 -6.965 18.676 1.00 73.00 290 LYS A C 1
ATOM 2421 O O . LYS A 1 290 ? 3.187 -5.892 19.189 1.00 73.00 290 LYS A O 1
ATOM 2426 N N . LYS A 1 291 ? 2.160 -7.882 19.301 1.00 69.81 291 LYS A N 1
ATOM 2427 C CA . LYS A 1 291 ? 1.632 -7.683 20.650 1.00 69.81 291 LYS A CA 1
ATOM 2428 C C . LYS A 1 291 ? 2.708 -7.272 21.667 1.00 69.81 291 LYS A C 1
ATOM 2430 O O . LYS A 1 291 ? 2.443 -6.419 22.498 1.00 69.81 291 LYS A O 1
ATOM 2435 N N . ASN A 1 292 ? 3.892 -7.881 21.617 1.00 68.38 292 ASN A N 1
ATOM 2436 C CA . ASN A 1 292 ? 4.963 -7.593 22.580 1.00 68.38 292 ASN A CA 1
ATOM 2437 C C . ASN A 1 292 ? 5.571 -6.194 22.400 1.00 68.38 292 ASN A C 1
ATOM 2439 O O . ASN A 1 292 ? 6.222 -5.707 23.316 1.00 68.38 292 ASN A O 1
ATOM 2443 N N . ASP A 1 293 ? 5.356 -5.574 21.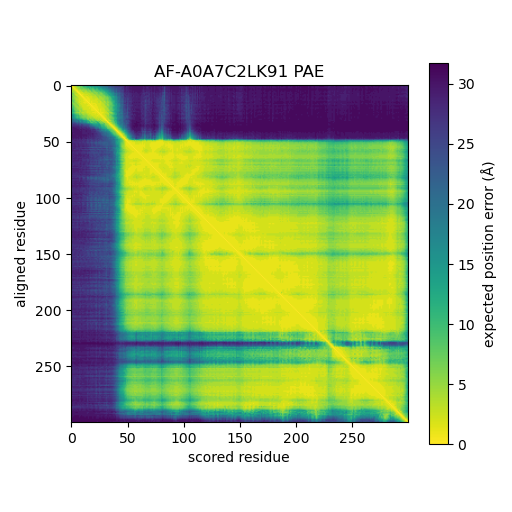239 1.00 69.25 293 ASP A N 1
ATOM 2444 C CA . ASP A 1 293 ? 5.834 -4.227 20.925 1.00 69.25 293 ASP A CA 1
ATOM 2445 C C . ASP A 1 293 ? 4.832 -3.161 21.402 1.00 69.25 293 ASP A C 1
ATOM 2447 O O . ASP A 1 293 ? 5.072 -1.962 21.283 1.00 69.25 293 ASP A O 1
ATOM 2451 N N . ILE A 1 294 ? 3.687 -3.599 21.938 1.00 73.56 294 ILE A N 1
ATOM 2452 C CA . ILE A 1 294 ? 2.663 -2.726 22.478 1.00 73.56 294 ILE A CA 1
ATOM 2453 C C . ILE A 1 294 ? 3.071 -2.295 23.885 1.00 73.56 294 ILE A C 1
ATOM 2455 O O . ILE A 1 294 ? 3.153 -3.112 24.802 1.00 73.56 294 ILE A O 1
ATOM 2459 N N . ILE A 1 295 ? 3.259 -0.991 24.056 1.00 65.44 295 ILE A N 1
ATOM 2460 C CA . ILE A 1 295 ? 3.444 -0.385 25.369 1.00 65.44 295 ILE A CA 1
ATOM 2461 C C . ILE A 1 295 ? 2.055 -0.168 25.977 1.00 65.44 295 ILE A C 1
ATOM 2463 O O . ILE A 1 295 ? 1.220 0.536 25.403 1.00 65.44 295 ILE A O 1
ATOM 2467 N N . GLU A 1 296 ? 1.804 -0.823 27.110 1.00 64.06 296 GLU A N 1
ATOM 2468 C CA . GLU A 1 296 ? 0.662 -0.534 27.975 1.00 64.06 296 GLU A CA 1
ATOM 2469 C C . GLU A 1 296 ? 0.913 0.814 28.657 1.00 64.06 296 GLU A C 1
ATOM 2471 O O . GLU A 1 296 ? 1.872 0.948 29.416 1.00 64.06 296 GLU A O 1
ATOM 2476 N N . ASP A 1 297 ? 0.052 1.808 28.425 1.00 56.66 297 ASP A N 1
ATOM 2477 C CA . ASP A 1 297 ? 0.112 3.099 29.131 1.00 56.66 297 ASP A CA 1
ATOM 2478 C C . ASP A 1 297 ? -0.350 2.972 30.611 1.00 56.66 297 ASP A C 1
ATOM 2480 O O . ASP A 1 297 ? -0.864 3.923 31.196 1.00 56.66 297 ASP A O 1
ATOM 2484 N N . GLU A 1 298 ? -0.184 1.806 31.255 1.00 49.03 298 GLU A N 1
ATOM 2485 C CA . GLU A 1 298 ? -0.647 1.543 32.631 1.00 49.03 298 GLU A CA 1
ATOM 2486 C C . GLU A 1 298 ? 0.168 2.271 33.728 1.00 49.03 298 GLU A C 1
ATOM 2488 O O . GLU A 1 298 ? -0.174 2.165 34.905 1.00 49.03 298 GLU A O 1
ATOM 2493 N N . GLU A 1 299 ? 1.191 3.066 33.387 1.00 36.69 299 GLU A N 1
ATOM 2494 C CA . GLU A 1 299 ? 2.058 3.755 34.363 1.00 36.69 299 GLU A CA 1
ATOM 2495 C C . GLU A 1 299 ? 1.985 5.298 34.355 1.00 36.69 299 GLU A C 1
ATOM 2497 O O . GLU A 1 299 ? 3.020 5.960 34.468 1.00 36.69 299 GLU A O 1
ATOM 2502 N N . LYS A 1 300 ? 0.787 5.904 34.290 1.00 37.72 300 LYS A N 1
ATOM 2503 C CA . LYS A 1 300 ? 0.574 7.290 34.774 1.00 37.72 300 LYS A CA 1
ATOM 2504 C C . LYS A 1 300 ? -0.759 7.503 35.481 1.00 37.72 300 LYS A C 1
ATOM 2506 O O . LYS A 1 300 ? -1.812 7.202 34.880 1.00 37.72 300 LYS A O 1
#

Sequence (300 aa):
MIKNKNKERKVIFKLLVFVFFILIYFIKNVVYSNQVNEENQEDYNDNKLKAVLIINTVPSNCSVYVDNVFIGNTPLRAEISPGQHLIRVSYDDNYVSEFIKLIAFAKHTYKYDIQLKYTSLGAYKKAKNYLEQENYLYSREYFLLSTKSYGKLIPEAYFYAGYISFILKEFDKAEKYLLQYISYNSSSLSSWFMLGESRNTLNKISLAIASYKEALKIIYPKTNNIFNSTYATYEEQQKLEKEIIKKPTLDNYIKLARIYELKGDLKSALYYYRKAVMLFNIDISDPYMKKNDIIEDEEK

Secondary structure (DSSP, 8-state):
-HHHHHHHHHHHHHHHHHHHHHHHHHHHHHHHHHHSSSS------GGGS-EEEEEEEESSS-EEEETTEEEEESSEEEEE-SEEEEEEEE--TTBPPEEEEEEEPTT-EEEEEEEPPBBHHHHHHHHHHHHHTT-HHHHHHHHHHHHHSBSS--THHHHHHHHHHHHTT-HHHHHHHHHHHHHH-TT-HHHHHHHHHHHHHTT-HHHHHHHHHHHHHHH-TTHHHHHH-----HHHHHHHHHHHHH---HHHHHHHHHHHHHTT-HHHHHHHHHHHHHTEE--TT-TT--GGGPEE-TT-

Sol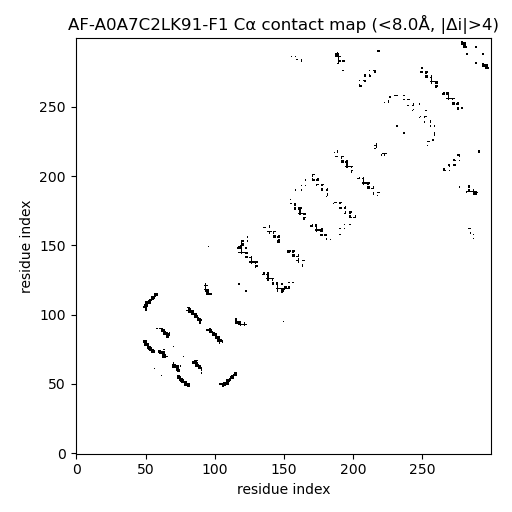vent-accessible surface area (backbone atoms only — not comparable to full-atom values): 15932 Å² total; per-residue (Å²): 125,69,74,59,57,57,52,50,50,53,52,52,49,52,50,52,52,50,51,50,53,50,51,50,51,52,50,49,53,56,47,51,69,61,62,71,72,80,87,72,91,66,78,79,55,78,80,78,41,35,14,39,44,34,38,40,42,44,70,64,63,23,43,34,22,53,72,84,40,78,77,51,44,26,73,33,78,46,77,40,70,51,44,81,43,45,35,39,40,36,78,54,86,37,39,48,66,47,76,45,84,43,78,41,50,58,73,39,76,48,79,45,84,44,74,61,47,48,14,9,64,25,23,36,54,53,12,50,54,27,45,78,70,67,38,48,69,64,12,33,52,26,15,55,46,12,63,74,31,57,68,71,76,54,62,65,30,30,38,51,34,8,47,45,24,46,76,72,64,38,31,73,53,14,39,54,23,25,54,57,22,34,74,79,41,77,78,28,39,32,45,24,45,53,37,15,56,26,26,45,76,70,67,38,51,72,61,13,40,51,24,33,52,55,27,38,41,66,72,38,65,69,45,58,58,57,74,71,55,86,85,74,54,74,66,54,50,56,50,50,59,56,41,40,75,77,56,75,41,59,67,55,26,46,52,52,13,49,54,27,44,76,72,65,40,51,66,61,12,37,51,27,36,48,52,38,56,63,49,36,63,72,60,59,87,38,78,72,61,48,65,89,71,48,47,70,66,85,85,124

Nearest PDB structures (foldseek):
  1wm5-assembly1_A  TM=5.767E-01  e=4.595E-04  Homo sapiens
  4kyo-assembly1_D  TM=5.886E-01  e=2.127E-03  Homo sapiens
  3r9a-assembly1_B  TM=6.002E-01  e=2.723E-03  Homo sapiens
  6qdl-assembly1_A  TM=5.568E-01  e=2.066E-02  Caenorhabditis elegans
  4i17-assembly1_A  TM=4.786E-01  e=1.731E-01  Bacteroides fragilis NCTC 9343

Mean predicted aligned error: 11.57 Å